Protein AF-A0A4Z2EA55-F1 (afdb_monomer)

InterPro domains:
  IPR004344 Tubulin-tyrosine ligase/Tubulin polyglutamylase [PF03133] (38-153)
  IPR004344 Tubulin-tyrosine ligase/Tubulin polyglutamylase [PS51221] (1-284)
  IPR027749 Tubulin--tyrosine ligase-like protein 12 [PTHR46088] (2-156)

Sequence (284 aa):
MSQVRSHLTHPRFQLTEDEEEADIMWLSRHIKDYRKLSEERPHVMLNQFPCESLVTTKDCMAAVARRVGGGSAPDWLPETFNLQSELPQFVKRHQERQRRSGPHGATPRKTRAANQLGEDNHWICKPWNLARGLDTHVTNNMDYIIRQRESTPKTSAPPLNNGSLYHGSRGPEPRPPGPERTFSLDHLDDYQKHFTVMNYSEAAELKQDSSMDHICVPPSQAEVFQAFGEFFRAAASRPAPYGVCPYPASRAIYAVDLMLKWSTAPNGERWFCQNLTRVQELLP

Radius of gyration: 22.43 Å; Cα contacts (8 Å, |Δi|>4): 367; chains: 1; bounding box: 52×45×64 Å

Nearest PDB structures (foldseek):
  2qre-assembly3_A  TM=5.724E-01  e=3.609E+00  Schizosaccharomyces pombe
  8yt8-assembly1_D  TM=1.368E-01  e=7.777E+00  Mus musculus
  9c3c-assembly1_d  TM=1.008E-01  e=6.140E+00  Oryctolagus cuniculus

Structure (mmCIF, N/CA/C/O backbone):
data_AF-A0A4Z2EA55-F1
#
_entry.id   AF-A0A4Z2EA55-F1
#
loop_
_atom_site.group_PDB
_atom_site.id
_atom_site.type_symbol
_atom_site.label_atom_id
_atom_site.label_alt_id
_atom_site.label_comp_id
_atom_site.label_asym_id
_atom_site.label_entity_id
_atom_site.label_seq_id
_atom_site.pdbx_PDB_ins_code
_atom_site.Cartn_x
_atom_site.Cartn_y
_atom_site.Cartn_z
_atom_site.occupancy
_atom_site.B_iso_or_equiv
_atom_site.auth_seq_id
_atom_site.auth_comp_id
_atom_site.auth_asym_id
_atom_site.auth_atom_id
_atom_site.pdbx_PDB_model_num
ATOM 1 N N . MET A 1 1 ? -21.214 1.885 4.188 1.00 67.44 1 MET A N 1
ATOM 2 C CA . MET A 1 1 ? -21.945 1.244 5.307 1.00 67.44 1 MET A CA 1
ATOM 3 C C . MET A 1 1 ? -23.058 0.273 4.894 1.00 67.44 1 MET A C 1
ATOM 5 O O . MET A 1 1 ? -23.451 -0.541 5.725 1.00 67.44 1 MET A O 1
ATOM 9 N N . SER A 1 2 ? -23.611 0.327 3.672 1.00 77.38 2 SER A N 1
ATOM 10 C CA . SER A 1 2 ? -24.781 -0.493 3.291 1.00 77.38 2 SER A CA 1
ATOM 11 C C . SER A 1 2 ? -24.538 -2.001 3.405 1.00 77.38 2 SER A C 1
ATOM 13 O O . SER A 1 2 ? -25.421 -2.716 3.870 1.00 77.38 2 SER A O 1
ATOM 15 N N . GLN A 1 3 ? -23.345 -2.488 3.050 1.00 81.56 3 GLN A N 1
ATOM 16 C CA . GLN A 1 3 ? -23.007 -3.912 3.145 1.00 81.56 3 GLN A CA 1
ATOM 17 C C . GLN A 1 3 ? -23.023 -4.417 4.593 1.00 81.56 3 GLN A C 1
ATOM 19 O O . GLN A 1 3 ? -23.704 -5.392 4.883 1.00 81.56 3 GLN A O 1
ATOM 24 N N . VAL A 1 4 ? -22.364 -3.729 5.529 1.00 84.31 4 VAL A N 1
ATOM 25 C CA . VAL A 1 4 ? -22.376 -4.143 6.945 1.00 84.31 4 VAL A CA 1
ATOM 26 C C . VAL A 1 4 ? -23.785 -4.070 7.523 1.00 84.31 4 VAL A C 1
ATOM 28 O O . VAL A 1 4 ? -24.250 -5.038 8.117 1.00 84.31 4 VAL A O 1
ATOM 31 N N . ARG A 1 5 ? -24.506 -2.967 7.281 1.00 86.19 5 ARG A N 1
ATO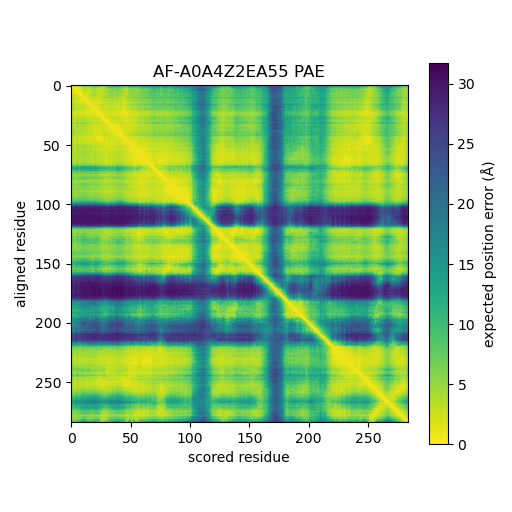M 32 C CA . ARG A 1 5 ? -25.881 -2.791 7.776 1.00 86.19 5 ARG A CA 1
ATOM 33 C C . ARG A 1 5 ? -26.852 -3.848 7.230 1.00 86.19 5 ARG A C 1
ATOM 35 O O . ARG A 1 5 ? -27.758 -4.246 7.947 1.00 86.19 5 ARG A O 1
ATOM 42 N N . SER A 1 6 ? -26.666 -4.313 5.992 1.00 89.31 6 SER A N 1
ATOM 43 C CA . SER A 1 6 ? -27.527 -5.341 5.380 1.00 89.31 6 SER A CA 1
ATOM 44 C C . SER A 1 6 ? -27.210 -6.770 5.825 1.00 89.31 6 SER A C 1
ATOM 46 O O . SER A 1 6 ? -28.093 -7.620 5.760 1.00 89.31 6 SER A O 1
ATOM 48 N N . HIS A 1 7 ? -25.988 -7.043 6.293 1.00 90.56 7 HIS A N 1
ATOM 49 C CA . HIS A 1 7 ? -25.553 -8.403 6.637 1.00 90.56 7 HIS A CA 1
ATOM 50 C C . HIS A 1 7 ? -25.394 -8.641 8.147 1.00 90.56 7 HIS A C 1
ATOM 52 O O . HIS A 1 7 ? -25.415 -9.793 8.581 1.00 90.56 7 HIS A O 1
ATOM 58 N N . LEU A 1 8 ? -25.292 -7.590 8.970 1.00 90.81 8 LEU A N 1
ATOM 59 C CA . LEU A 1 8 ? -25.247 -7.700 10.432 1.00 90.81 8 LEU A CA 1
ATOM 60 C C . LEU A 1 8 ? -26.655 -7.936 11.007 1.00 90.81 8 LEU A C 1
ATOM 62 O O . LEU A 1 8 ? -27.263 -7.058 11.607 1.00 90.81 8 LEU A O 1
ATOM 66 N N . THR A 1 9 ? -27.179 -9.140 10.787 1.00 93.12 9 THR A N 1
ATOM 67 C CA . THR A 1 9 ? -28.563 -9.530 11.124 1.00 93.12 9 THR A CA 1
ATOM 68 C C . THR A 1 9 ? -28.678 -10.342 12.413 1.00 93.12 9 THR A C 1
ATOM 70 O O . THR A 1 9 ? -29.777 -10.669 12.856 1.00 93.12 9 THR A O 1
ATOM 73 N N . HIS A 1 10 ? -27.551 -10.701 13.029 1.00 95.44 10 HIS A N 1
ATOM 74 C CA . HIS A 1 10 ? -27.549 -11.548 14.213 1.00 95.44 10 HIS A CA 1
ATOM 75 C C . HIS A 1 10 ? -28.095 -10.769 15.436 1.00 95.44 10 HIS A C 1
ATOM 77 O O . HIS A 1 10 ? -27.566 -9.705 15.744 1.00 95.44 10 HIS A O 1
ATOM 83 N N . PRO A 1 11 ? -29.055 -11.311 16.219 1.00 95.62 11 PRO A N 1
ATOM 84 C CA . PRO A 1 11 ? -29.801 -10.570 17.256 1.00 95.62 11 PRO A CA 1
ATOM 85 C C . PRO A 1 11 ? -28.959 -10.052 18.434 1.00 95.62 11 PRO A C 1
ATOM 87 O O . PRO A 1 11 ? -29.393 -9.185 19.179 1.00 95.62 11 PRO A O 1
ATOM 90 N N . ARG A 1 12 ? -27.747 -10.586 18.615 1.00 96.12 12 ARG A N 1
ATOM 91 C CA . ARG A 1 12 ? -26.749 -10.084 19.581 1.00 96.12 12 ARG A CA 1
ATOM 92 C C . ARG A 1 12 ? -26.108 -8.746 19.196 1.00 96.12 12 ARG A C 1
ATOM 94 O O . ARG A 1 12 ? -25.355 -8.215 19.999 1.00 96.12 12 ARG A O 1
ATOM 101 N N . PHE A 1 13 ? -26.334 -8.249 17.985 1.00 94.31 13 PHE A N 1
ATOM 102 C CA . PHE A 1 13 ? -25.774 -6.982 17.534 1.00 94.31 13 PHE A CA 1
ATOM 103 C C . PHE A 1 13 ? -26.891 -5.971 17.337 1.00 94.31 13 PHE A C 1
ATOM 105 O O . PHE A 1 13 ? -27.915 -6.268 16.723 1.00 94.31 13 PHE A O 1
ATOM 112 N N . GLN A 1 14 ? -26.649 -4.762 17.823 1.00 94.25 14 GLN A N 1
ATOM 113 C CA . GLN A 1 14 ? -27.494 -3.605 17.602 1.00 94.25 14 GLN A CA 1
ATOM 114 C C . GLN A 1 14 ? -26.641 -2.514 16.964 1.00 94.25 14 GLN A C 1
ATOM 116 O O . GLN A 1 14 ? -25.517 -2.258 17.387 1.00 94.25 14 GLN A O 1
ATOM 121 N N . LEU A 1 15 ? -27.170 -1.890 15.915 1.00 93.31 15 LEU A N 1
ATOM 122 C CA . LEU A 1 15 ? -26.536 -0.727 15.310 1.00 93.31 15 LEU A CA 1
ATOM 123 C C . LEU A 1 15 ? -26.850 0.501 16.166 1.00 93.31 15 LEU A C 1
ATOM 125 O O . LEU A 1 15 ? -28.015 0.750 16.473 1.00 93.31 15 LEU A O 1
ATOM 129 N N . THR A 1 16 ? -25.822 1.273 16.498 1.00 93.50 16 THR A N 1
ATOM 130 C CA . THR A 1 16 ? -25.944 2.592 17.124 1.00 93.50 16 THR A CA 1
ATOM 131 C C . THR A 1 16 ? -25.177 3.622 16.298 1.00 93.50 16 THR A C 1
ATOM 133 O O . THR A 1 16 ? -24.237 3.280 15.573 1.00 93.50 16 THR A O 1
ATOM 136 N N . GLU A 1 17 ? -25.625 4.873 16.354 1.00 90.31 17 GLU A N 1
ATOM 137 C CA . GLU A 1 17 ? -24.905 6.022 15.794 1.00 90.31 17 GLU A CA 1
ATOM 138 C C . GLU A 1 17 ? -24.130 6.789 16.874 1.00 90.31 17 GLU A C 1
ATOM 140 O O . GLU A 1 17 ? -23.298 7.628 16.534 1.00 90.31 17 GLU A O 1
ATOM 145 N N . ASP A 1 18 ? -24.361 6.466 18.152 1.00 94.25 18 ASP A N 1
ATOM 146 C CA . ASP A 1 18 ? -23.572 6.976 19.266 1.00 94.25 18 ASP A CA 1
ATOM 147 C C . ASP A 1 18 ? -22.306 6.131 19.442 1.00 94.25 18 ASP A C 1
ATOM 149 O O . ASP A 1 18 ? -22.340 4.933 19.731 1.00 94.25 18 ASP A O 1
ATOM 153 N N . GLU A 1 19 ? -21.159 6.768 19.238 1.00 91.56 19 GLU A N 1
ATOM 154 C CA . GLU A 1 19 ? -19.857 6.129 19.361 1.00 91.56 19 GLU A CA 1
ATOM 155 C C . GLU A 1 19 ? -19.505 5.787 20.810 1.00 91.56 19 GLU A C 1
ATOM 157 O O . GLU A 1 19 ? -18.790 4.809 21.037 1.00 91.56 19 GLU A O 1
ATOM 162 N N . GLU A 1 20 ? -19.997 6.552 21.790 1.00 92.25 20 GLU A N 1
ATOM 163 C CA . GLU A 1 20 ? -19.715 6.344 23.216 1.00 92.25 20 GLU A CA 1
ATOM 164 C C . GLU A 1 20 ? -20.395 5.084 23.761 1.00 92.25 20 GLU A C 1
ATOM 166 O O . GLU A 1 20 ? -19.845 4.417 24.637 1.00 92.25 20 GLU A O 1
ATOM 171 N N . GLU A 1 21 ? -21.532 4.703 23.180 1.00 94.00 21 GLU A N 1
ATOM 172 C CA . GLU A 1 21 ? -22.269 3.483 23.526 1.00 94.00 21 GLU A CA 1
ATOM 173 C C . GLU A 1 21 ? -21.781 2.245 22.752 1.00 94.00 21 GLU A C 1
ATOM 175 O O . GLU A 1 21 ? -22.132 1.118 23.091 1.00 94.00 21 GLU A O 1
ATOM 180 N N . ALA A 1 22 ? -20.981 2.424 21.696 1.00 95.50 22 ALA A N 1
ATOM 181 C CA . ALA A 1 22 ? -20.628 1.336 20.788 1.00 95.50 22 ALA A CA 1
ATOM 182 C C . ALA A 1 22 ? -19.561 0.385 21.362 1.00 95.50 22 ALA A C 1
ATOM 184 O O . ALA A 1 22 ? -18.423 0.790 21.589 1.00 95.50 22 ALA A O 1
ATOM 185 N N . ASP A 1 23 ? -19.871 -0.909 21.465 1.00 95.75 23 ASP A N 1
ATOM 186 C CA . ASP A 1 23 ? -18.884 -1.954 21.799 1.00 95.75 23 ASP A CA 1
ATOM 187 C C . ASP A 1 23 ? -17.935 -2.285 20.633 1.00 95.75 23 ASP A C 1
ATOM 189 O O . ASP A 1 23 ? -16.844 -2.831 20.819 1.00 95.75 23 ASP A O 1
ATOM 193 N N . ILE A 1 24 ? -18.359 -1.984 19.403 1.00 95.12 24 ILE A N 1
ATOM 194 C CA . ILE A 1 24 ? -17.601 -2.218 18.174 1.00 95.12 24 ILE A CA 1
ATOM 195 C C . ILE A 1 24 ? -17.623 -0.935 17.351 1.00 95.12 24 ILE A C 1
ATOM 197 O O . ILE A 1 24 ? -18.660 -0.525 16.830 1.00 95.12 24 ILE A O 1
ATOM 201 N N . MET A 1 25 ? -16.454 -0.329 17.183 1.00 94.19 25 MET A N 1
ATOM 202 C CA . MET A 1 25 ? -16.265 0.829 16.324 1.00 94.19 25 MET A CA 1
ATOM 203 C C . MET A 1 25 ? -15.930 0.358 14.911 1.00 94.19 25 MET A C 1
ATOM 205 O O . MET A 1 25 ? -14.811 -0.070 14.622 1.00 94.19 25 MET A O 1
ATOM 209 N N . TRP A 1 26 ? -16.922 0.445 14.024 1.00 91.88 26 TRP A N 1
ATOM 210 C CA . TRP A 1 26 ? -16.777 0.140 12.602 1.00 91.88 26 TRP A CA 1
ATOM 211 C C . TRP A 1 26 ? -16.765 1.436 11.782 1.00 91.88 26 TRP A C 1
ATOM 213 O O . TRP A 1 26 ? -17.799 1.910 11.306 1.00 91.88 26 TRP A O 1
ATOM 223 N N . LEU A 1 27 ? -15.587 2.051 11.671 1.00 90.12 27 LEU A N 1
ATOM 224 C CA . LEU A 1 27 ? -15.418 3.409 11.159 1.00 90.12 27 LEU A CA 1
ATOM 225 C C . LEU A 1 27 ? -14.854 3.436 9.738 1.00 90.12 27 LEU A C 1
ATOM 227 O O . LEU A 1 27 ? -13.974 2.654 9.395 1.00 90.12 27 LEU A O 1
ATOM 231 N N . SER A 1 28 ? -15.306 4.405 8.936 1.00 86.44 28 SER A N 1
ATOM 232 C CA . SER A 1 28 ? -14.722 4.746 7.626 1.00 86.44 28 SER A CA 1
ATOM 233 C C . SER A 1 28 ? -13.598 5.786 7.711 1.00 86.44 28 SER A C 1
ATOM 235 O O . SER A 1 28 ? -12.940 6.080 6.716 1.00 86.44 28 SER A O 1
ATOM 237 N N . ARG A 1 29 ? -13.386 6.381 8.889 1.00 89.06 29 ARG A N 1
ATOM 238 C CA . ARG A 1 29 ? -12.340 7.378 9.148 1.00 89.06 29 ARG A CA 1
ATOM 239 C C . ARG A 1 29 ? -11.209 6.765 9.962 1.00 89.06 29 ARG A C 1
ATOM 241 O O . ARG A 1 29 ? -11.447 5.849 10.741 1.00 89.06 29 ARG A O 1
ATOM 248 N N . HIS A 1 30 ? -10.008 7.320 9.837 1.00 89.06 30 HIS A N 1
ATOM 249 C CA . HIS A 1 30 ? -8.849 6.819 10.571 1.00 89.06 30 HIS A CA 1
ATOM 250 C C . HIS A 1 30 ? -8.922 7.114 12.068 1.00 89.06 30 HIS A C 1
ATOM 252 O O . HIS A 1 30 ? -9.108 8.266 12.479 1.00 89.06 30 HIS A O 1
ATOM 258 N N . ILE A 1 31 ? -8.674 6.081 12.868 1.00 91.69 31 ILE A N 1
ATOM 259 C CA . ILE A 1 31 ? -8.403 6.219 14.297 1.00 91.69 31 ILE A CA 1
ATOM 260 C C . ILE A 1 31 ? -6.987 6.781 14.462 1.00 91.69 31 ILE A C 1
ATOM 262 O O . ILE A 1 31 ? -6.029 6.290 13.865 1.00 91.69 31 ILE A O 1
ATOM 266 N N . LYS A 1 32 ? -6.851 7.849 15.255 1.00 89.06 32 LYS A N 1
ATOM 267 C CA . LYS A 1 32 ? -5.559 8.516 15.499 1.00 89.06 32 LYS A CA 1
ATOM 268 C C . LYS A 1 32 ? -5.028 8.260 16.903 1.00 89.06 32 LYS A C 1
ATOM 270 O O . LYS A 1 32 ? -3.835 8.026 17.066 1.00 89.06 32 LYS A O 1
ATOM 275 N N . ASP A 1 33 ? -5.910 8.288 17.900 1.00 91.00 33 ASP A N 1
ATOM 276 C CA . ASP A 1 33 ? -5.537 8.202 19.311 1.00 91.00 33 ASP A CA 1
ATOM 277 C C . ASP A 1 33 ? -5.855 6.825 19.902 1.00 91.00 33 ASP A C 1
ATOM 279 O O . ASP A 1 33 ? -6.765 6.633 20.709 1.00 91.00 33 ASP A O 1
ATOM 283 N N . TYR A 1 34 ? -5.087 5.832 19.456 1.00 92.44 34 TYR A N 1
ATOM 284 C CA . TYR A 1 34 ? -5.189 4.468 19.971 1.00 92.44 34 TYR A CA 1
ATOM 285 C C . TYR A 1 34 ? -4.820 4.369 21.456 1.00 92.44 34 TYR A C 1
ATOM 287 O O . TYR A 1 34 ? -5.323 3.475 22.134 1.00 92.44 34 TYR A O 1
ATOM 295 N N . ARG A 1 35 ? -3.964 5.274 21.962 1.00 91.31 35 ARG A N 1
ATOM 296 C CA . ARG A 1 35 ? -3.571 5.302 23.377 1.00 91.31 35 ARG A CA 1
ATOM 297 C C . ARG A 1 35 ? -4.778 5.640 24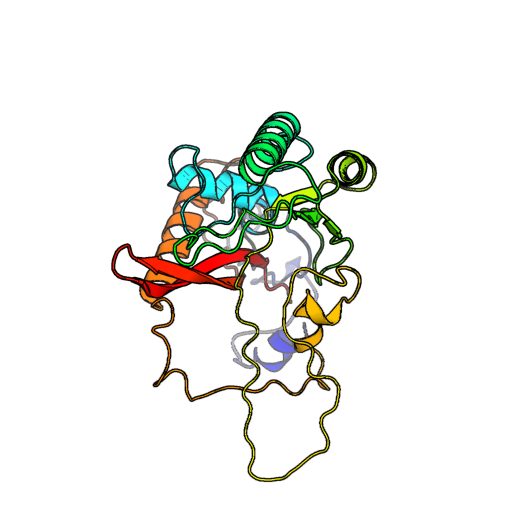.241 1.00 91.31 35 ARG A C 1
ATOM 299 O O . ARG A 1 35 ? -5.123 4.842 25.107 1.00 91.31 35 ARG A O 1
ATOM 306 N N . LYS A 1 36 ? -5.454 6.751 23.942 1.00 92.75 36 LYS A N 1
ATOM 307 C CA . LYS A 1 36 ? -6.663 7.157 24.659 1.00 92.75 36 LYS A CA 1
ATOM 308 C C . LYS A 1 36 ? -7.716 6.048 24.655 1.00 92.75 36 LYS A C 1
ATOM 310 O O . LYS A 1 36 ? -8.205 5.669 25.712 1.00 92.75 36 LYS A O 1
ATOM 315 N N . LEU A 1 37 ? -7.995 5.454 23.489 1.00 92.31 37 LEU A N 1
ATOM 316 C CA . LEU A 1 37 ? -8.945 4.338 23.388 1.00 92.31 37 LEU A CA 1
ATOM 317 C C . LEU A 1 37 ? -8.532 3.133 24.243 1.00 92.31 37 LEU A C 1
ATOM 319 O O . LEU A 1 37 ? -9.381 2.548 24.906 1.00 92.31 37 LEU A O 1
ATOM 323 N N . SER A 1 38 ? -7.242 2.777 24.272 1.00 92.44 38 SER A N 1
ATOM 324 C CA . SER A 1 38 ? -6.776 1.651 25.097 1.00 92.44 38 SER A CA 1
ATOM 325 C C . SER A 1 38 ? -6.845 1.913 26.599 1.00 92.44 38 SER A C 1
ATOM 327 O O . SER A 1 38 ? -6.989 0.965 27.364 1.00 92.44 38 SER A O 1
ATOM 329 N N . GLU A 1 39 ? -6.726 3.170 27.023 1.00 94.62 39 GLU A N 1
ATOM 330 C CA . GLU A 1 39 ? -6.756 3.557 28.435 1.00 94.62 39 GLU A CA 1
ATOM 331 C C . GLU A 1 39 ? -8.198 3.721 28.935 1.00 94.62 39 GLU A C 1
ATOM 333 O O . GLU A 1 39 ? -8.535 3.239 30.014 1.00 94.62 39 GLU A O 1
ATOM 338 N N . GLU A 1 40 ? -9.062 4.354 28.140 1.00 95.00 40 GLU A N 1
ATOM 339 C CA . GLU A 1 40 ? -10.432 4.693 28.540 1.00 95.00 40 GLU A CA 1
ATOM 340 C C . GLU A 1 40 ? -11.450 3.598 28.191 1.00 95.00 40 GLU A C 1
ATOM 342 O O . GLU A 1 40 ? -12.394 3.362 28.945 1.00 95.00 40 GLU A O 1
ATOM 347 N N . ARG A 1 41 ? -11.285 2.918 27.047 1.00 94.75 41 ARG A N 1
ATOM 348 C CA . ARG A 1 41 ? -12.261 1.952 26.509 1.00 94.75 41 ARG A CA 1
ATOM 349 C C . ARG A 1 41 ? -11.590 0.669 25.985 1.00 94.75 41 ARG A C 1
ATOM 351 O O . ARG A 1 41 ? -11.806 0.285 24.836 1.00 94.75 41 ARG A O 1
ATOM 358 N N . PRO A 1 42 ? -10.826 -0.064 26.822 1.00 93.31 42 PRO A N 1
ATOM 359 C CA . PRO A 1 42 ? -10.037 -1.230 26.393 1.00 93.31 42 PRO A CA 1
ATOM 360 C C . PRO A 1 42 ? -10.860 -2.413 25.857 1.00 93.31 42 PRO A C 1
ATOM 362 O O . PRO A 1 42 ? -10.302 -3.321 25.243 1.00 93.31 42 PRO A O 1
ATOM 365 N N . HIS A 1 43 ? -12.169 -2.438 26.121 1.00 93.62 43 HIS A N 1
ATOM 366 C CA . HIS A 1 43 ? -13.087 -3.488 25.678 1.00 93.62 43 HIS A CA 1
ATOM 367 C C . HIS A 1 43 ? -13.598 -3.277 24.246 1.00 93.62 43 HIS A C 1
ATOM 369 O O . HIS A 1 43 ? -14.089 -4.228 23.639 1.00 93.62 43 HIS A O 1
ATOM 375 N N . VAL A 1 44 ? -13.488 -2.059 23.706 1.00 95.75 44 VAL A N 1
ATOM 376 C CA . VAL A 1 44 ? -14.073 -1.712 22.410 1.00 95.75 44 VAL A CA 1
ATOM 377 C C . VAL A 1 44 ? -13.269 -2.329 21.275 1.00 95.75 44 VAL A C 1
ATOM 379 O O . VAL A 1 44 ? -12.053 -2.150 21.176 1.00 95.75 44 VAL A O 1
ATOM 382 N N . MET A 1 45 ? -13.961 -3.040 20.388 1.00 96.25 45 MET A N 1
ATOM 383 C CA . MET A 1 45 ? -13.347 -3.625 19.201 1.00 96.25 45 MET A CA 1
ATOM 384 C C . MET A 1 45 ? -13.245 -2.600 18.075 1.00 96.25 45 MET A C 1
ATOM 386 O O . MET A 1 45 ? -14.181 -1.845 17.827 1.00 96.25 45 MET A O 1
ATOM 390 N N . LEU A 1 46 ? -12.120 -2.603 17.363 1.00 95.44 46 LEU A N 1
ATOM 391 C CA . LEU A 1 46 ? -11.814 -1.630 16.311 1.00 95.44 46 LEU A CA 1
ATOM 392 C C . LEU A 1 46 ? -11.676 -2.329 14.961 1.00 95.44 46 LEU A C 1
ATOM 394 O O . LEU A 1 46 ? -11.129 -3.430 14.901 1.00 95.44 46 LEU A O 1
ATOM 398 N N . ASN A 1 47 ? -12.096 -1.673 13.879 1.00 94.31 47 ASN A N 1
ATOM 399 C CA . ASN A 1 47 ? -11.922 -2.184 12.516 1.00 94.31 47 ASN A CA 1
ATOM 400 C C . ASN A 1 47 ? -10.575 -1.806 11.850 1.00 94.31 47 ASN A C 1
ATOM 402 O O . ASN A 1 47 ? -10.464 -1.932 10.634 1.00 94.31 47 ASN A O 1
ATOM 406 N N . GLN A 1 48 ? -9.590 -1.334 12.628 1.00 93.94 48 GLN A N 1
ATOM 407 C CA . GLN A 1 48 ? -8.314 -0.763 12.156 1.00 93.94 48 GLN A CA 1
ATOM 408 C C . GLN A 1 48 ? -7.168 -1.074 13.129 1.00 93.94 48 GLN A C 1
ATOM 410 O O . GLN A 1 48 ? -7.417 -1.343 14.312 1.00 93.94 48 GLN A O 1
ATOM 415 N N . PHE A 1 49 ? -5.914 -0.974 12.674 1.00 94.38 49 PHE A N 1
ATOM 416 C CA . PHE A 1 49 ? -4.721 -1.145 13.521 1.00 94.38 49 PHE A CA 1
ATOM 417 C C . PHE A 1 49 ? -3.890 0.145 13.688 1.00 94.38 49 PHE A C 1
ATOM 419 O O . PHE A 1 49 ? -3.774 0.959 12.766 1.00 94.38 49 PHE A O 1
ATOM 426 N N . PRO A 1 50 ? -3.193 0.325 14.831 1.00 93.56 50 PRO A N 1
ATOM 427 C CA . PRO A 1 50 ? -2.169 1.357 14.945 1.00 93.56 50 PRO A CA 1
ATOM 428 C C . PRO A 1 50 ? -1.075 1.176 13.883 1.00 93.56 50 PRO A C 1
ATOM 430 O O . PRO A 1 50 ? -0.592 0.065 13.652 1.00 93.56 50 PRO A O 1
ATOM 433 N N . CYS A 1 51 ? -0.642 2.285 13.277 1.00 94.00 51 CYS A N 1
ATOM 434 C CA . CYS A 1 51 ? 0.393 2.314 12.232 1.00 94.00 51 CYS A CA 1
ATOM 435 C C . CYS A 1 51 ? 0.045 1.518 10.956 1.00 94.00 51 CYS A C 1
ATOM 437 O O . CYS A 1 51 ? 0.932 1.182 10.174 1.00 94.00 51 CYS A O 1
ATOM 439 N N . GLU A 1 52 ? -1.237 1.258 10.697 1.00 92.38 52 GLU A N 1
ATOM 440 C CA . GLU A 1 52 ? -1.720 0.516 9.524 1.00 92.38 52 GLU A CA 1
ATOM 441 C C . GLU A 1 52 ? -1.375 1.164 8.173 1.00 92.38 52 GLU A C 1
ATOM 443 O O . GLU A 1 52 ? -1.246 0.475 7.160 1.00 92.38 52 GLU A O 1
ATOM 448 N N . SE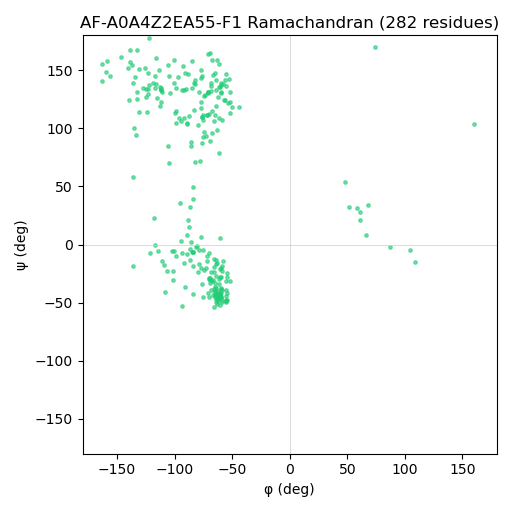R A 1 53 ? -1.090 2.470 8.153 1.00 91.94 53 SER A N 1
ATOM 449 C CA . SER A 1 53 ? -0.549 3.159 6.973 1.00 91.94 53 SER A CA 1
ATOM 450 C C . SER A 1 53 ? 0.729 2.508 6.429 1.00 91.94 53 SER A C 1
ATOM 452 O O . SER A 1 53 ? 1.014 2.639 5.237 1.00 91.94 53 SER A O 1
ATOM 454 N N . LEU A 1 54 ? 1.475 1.780 7.274 1.00 94.56 54 LEU A N 1
ATOM 455 C CA . LEU A 1 54 ? 2.668 1.031 6.884 1.00 94.56 54 LEU A CA 1
ATOM 456 C C . LEU A 1 54 ? 2.383 -0.060 5.853 1.00 94.56 54 LEU A C 1
ATOM 458 O O . LEU A 1 54 ? 3.266 -0.376 5.057 1.00 94.56 54 LEU A O 1
ATOM 462 N N . VAL A 1 55 ? 1.173 -0.626 5.873 1.00 94.50 55 VAL A N 1
ATOM 463 C CA . VAL A 1 55 ? 0.759 -1.656 4.918 1.00 94.50 55 VAL A CA 1
ATOM 464 C C . VAL A 1 55 ? -0.135 -1.105 3.814 1.00 94.50 55 VAL A C 1
ATOM 466 O O . VAL A 1 55 ? -0.062 -1.597 2.694 1.00 94.50 55 VAL A O 1
ATOM 469 N N . THR A 1 56 ? -0.926 -0.063 4.080 1.00 91.75 56 THR A N 1
ATOM 470 C CA . THR A 1 56 ? -1.924 0.449 3.121 1.00 91.75 56 THR A CA 1
ATOM 471 C C . THR A 1 56 ? -1.422 1.568 2.199 1.00 91.75 56 THR A C 1
ATOM 473 O O . THR A 1 56 ? -2.040 1.846 1.167 1.00 91.75 56 THR A O 1
ATOM 476 N N . THR A 1 57 ? -0.289 2.205 2.521 1.00 91.94 57 THR A N 1
ATOM 477 C CA . THR A 1 57 ? 0.314 3.261 1.683 1.00 91.94 57 THR A CA 1
ATOM 478 C C . THR A 1 57 ? 1.440 2.694 0.825 1.00 91.94 57 THR A C 1
ATOM 480 O O . THR A 1 57 ? 2.275 1.943 1.320 1.00 91.94 57 THR A O 1
ATOM 483 N N . LYS A 1 58 ? 1.490 3.043 -0.469 1.00 91.31 58 LYS A N 1
ATOM 484 C CA . LYS A 1 58 ? 2.347 2.350 -1.458 1.00 91.31 58 LYS A CA 1
ATOM 485 C C . LYS A 1 58 ? 3.844 2.434 -1.158 1.00 91.31 58 LYS A C 1
ATOM 487 O O . LYS A 1 58 ? 4.567 1.458 -1.332 1.00 91.31 58 LYS A O 1
ATOM 492 N N . ASP A 1 59 ? 4.316 3.598 -0.732 1.00 92.44 59 ASP A N 1
ATOM 493 C CA . ASP A 1 59 ? 5.726 3.827 -0.418 1.00 92.44 59 ASP A CA 1
A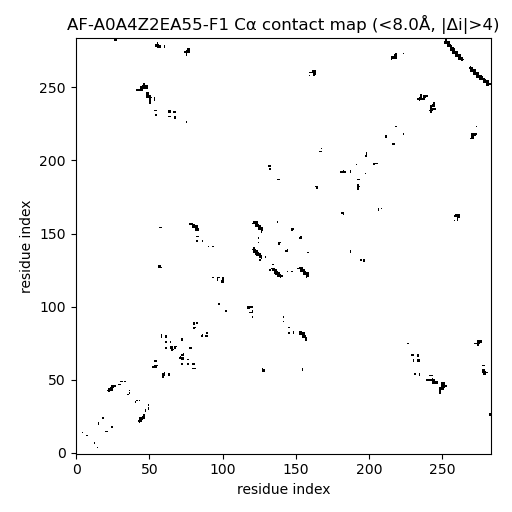TOM 494 C C . ASP A 1 59 ? 6.140 3.101 0.868 1.00 92.44 59 ASP A C 1
ATOM 496 O O . ASP A 1 59 ? 7.190 2.458 0.908 1.00 92.44 59 ASP A O 1
ATOM 500 N N . CYS A 1 60 ? 5.287 3.142 1.891 1.00 94.56 60 CYS A N 1
ATOM 501 C CA . CYS A 1 60 ? 5.498 2.434 3.143 1.00 94.56 60 CYS A CA 1
ATOM 502 C C . CYS A 1 60 ? 5.446 0.916 2.939 1.00 94.56 60 CYS A C 1
ATOM 504 O O . CYS A 1 60 ? 6.335 0.218 3.422 1.00 94.56 60 CYS A O 1
ATOM 506 N N . MET A 1 61 ? 4.487 0.418 2.152 1.00 94.44 61 MET A N 1
ATOM 507 C CA . MET A 1 61 ? 4.407 -0.983 1.739 1.00 94.44 61 MET A CA 1
ATOM 508 C C . MET A 1 61 ? 5.713 -1.418 1.066 1.00 94.44 61 MET A C 1
ATOM 510 O O . MET A 1 61 ? 6.286 -2.434 1.454 1.00 94.44 61 MET A O 1
ATOM 514 N N . ALA A 1 62 ? 6.233 -0.633 0.115 1.00 93.75 62 ALA A N 1
ATOM 515 C CA . ALA A 1 62 ? 7.498 -0.942 -0.547 1.00 93.75 62 ALA A CA 1
ATOM 516 C C . ALA A 1 62 ? 8.684 -0.958 0.436 1.00 93.75 62 ALA A C 1
ATOM 518 O O . ALA A 1 62 ? 9.508 -1.874 0.407 1.00 93.75 62 ALA A O 1
ATOM 519 N N . ALA A 1 63 ? 8.755 0.016 1.345 1.00 94.56 63 ALA A N 1
ATOM 520 C CA . ALA A 1 63 ? 9.804 0.088 2.360 1.00 94.56 63 ALA A CA 1
ATOM 521 C C . ALA A 1 63 ? 9.736 -1.067 3.379 1.00 94.56 63 ALA A C 1
ATOM 523 O O . ALA A 1 63 ? 10.772 -1.586 3.797 1.00 94.56 63 ALA A O 1
ATOM 524 N N . VAL A 1 64 ? 8.533 -1.486 3.784 1.00 95.75 64 VAL A N 1
ATOM 525 C CA . VAL A 1 64 ? 8.307 -2.627 4.685 1.00 95.75 64 VAL A CA 1
ATOM 526 C C . VAL A 1 64 ? 8.636 -3.940 3.986 1.00 95.75 64 VAL A C 1
ATOM 528 O O . VAL A 1 64 ? 9.354 -4.758 4.553 1.00 95.75 64 VAL A O 1
ATOM 531 N N . ALA A 1 65 ? 8.184 -4.124 2.746 1.00 95.06 65 ALA A N 1
ATOM 532 C CA . ALA A 1 65 ? 8.462 -5.318 1.958 1.00 95.06 65 ALA A CA 1
ATOM 533 C C . ALA A 1 65 ? 9.970 -5.528 1.748 1.00 95.06 65 ALA A C 1
ATOM 535 O O . ALA A 1 65 ? 10.456 -6.648 1.886 1.00 95.06 65 ALA A O 1
ATOM 536 N N . ARG A 1 66 ? 10.750 -4.455 1.547 1.00 94.75 66 ARG A N 1
ATOM 537 C CA . ARG A 1 66 ? 12.220 -4.543 1.474 1.00 94.75 66 ARG A CA 1
ATOM 538 C C . ARG A 1 66 ? 12.887 -5.096 2.739 1.00 94.75 66 ARG A C 1
ATOM 540 O O . ARG A 1 66 ? 14.015 -5.574 2.666 1.00 94.75 66 ARG A O 1
ATOM 547 N N . ARG A 1 67 ? 12.221 -5.075 3.900 1.00 94.81 67 ARG A N 1
ATOM 548 C CA . ARG A 1 67 ? 12.751 -5.704 5.126 1.00 94.81 67 ARG A CA 1
ATOM 549 C C . ARG A 1 67 ? 12.822 -7.223 4.994 1.00 94.81 67 ARG A C 1
ATOM 551 O O . ARG A 1 67 ? 13.717 -7.819 5.580 1.00 94.81 67 ARG A O 1
ATOM 558 N N . VAL A 1 68 ? 11.915 -7.824 4.217 1.00 92.69 68 VAL A N 1
ATOM 559 C CA . VAL A 1 68 ? 11.905 -9.269 3.938 1.00 92.69 68 VAL A CA 1
ATOM 560 C C . VAL A 1 68 ? 13.188 -9.671 3.210 1.00 92.69 68 VAL A C 1
ATOM 562 O O . VAL A 1 68 ? 13.845 -10.625 3.607 1.00 92.69 68 VAL A O 1
ATOM 565 N N . GLY A 1 69 ? 13.601 -8.888 2.209 1.00 82.56 69 GLY A N 1
ATOM 566 C CA . GLY A 1 69 ? 14.820 -9.116 1.427 1.00 82.56 69 GLY A CA 1
ATOM 567 C C . GLY A 1 69 ? 16.091 -8.482 2.006 1.00 82.56 69 GLY A C 1
ATOM 568 O O . GLY A 1 69 ? 17.019 -8.199 1.248 1.00 82.56 69 GLY A O 1
ATOM 569 N N . GLY A 1 70 ? 16.138 -8.162 3.307 1.00 85.31 70 GLY A N 1
ATOM 570 C CA . GLY A 1 70 ? 17.332 -7.578 3.941 1.00 85.31 70 GLY A CA 1
ATOM 571 C C . GLY A 1 70 ? 17.763 -6.218 3.370 1.00 85.31 70 GLY A C 1
ATOM 572 O O . GLY A 1 70 ? 18.945 -5.887 3.380 1.00 85.31 70 GLY A O 1
ATOM 573 N N . GLY A 1 71 ? 16.819 -5.435 2.843 1.00 83.12 71 GLY A N 1
ATOM 574 C CA . GLY A 1 71 ? 17.052 -4.153 2.169 1.00 83.12 71 GLY A CA 1
ATOM 575 C C . GLY A 1 71 ? 16.823 -4.199 0.655 1.00 83.12 71 GLY A C 1
ATOM 576 O O . GLY A 1 71 ? 16.650 -3.147 0.040 1.00 83.12 71 GLY A O 1
ATOM 577 N N . SER A 1 72 ? 16.757 -5.392 0.060 1.00 86.25 72 SER A N 1
ATOM 578 C CA . SER A 1 72 ? 16.358 -5.594 -1.338 1.00 86.25 72 SER A CA 1
ATOM 579 C C . SER A 1 72 ? 14.857 -5.875 -1.463 1.00 86.25 72 SER A C 1
ATOM 581 O O . SER A 1 72 ? 14.217 -6.325 -0.512 1.00 86.25 72 SER A O 1
ATOM 583 N N . ALA A 1 73 ? 14.267 -5.555 -2.619 1.00 86.88 73 ALA A N 1
ATOM 584 C CA . ALA A 1 73 ? 12.868 -5.883 -2.888 1.00 86.88 73 ALA A CA 1
ATOM 585 C C . ALA A 1 73 ? 12.720 -7.405 -3.078 1.00 86.88 73 ALA A C 1
ATOM 587 O O . ALA A 1 73 ? 13.504 -7.970 -3.840 1.00 86.88 73 ALA A O 1
ATOM 588 N N . PRO A 1 74 ? 11.753 -8.063 -2.411 1.00 91.31 74 PRO A N 1
ATOM 589 C CA . PRO A 1 74 ? 11.460 -9.473 -2.659 1.00 91.31 74 PRO A CA 1
ATOM 590 C C . PRO A 1 74 ? 10.864 -9.665 -4.061 1.00 91.31 74 PRO A C 1
ATOM 592 O O . PRO A 1 74 ? 10.283 -8.734 -4.615 1.00 91.31 74 PRO A O 1
ATOM 595 N N . ASP A 1 75 ? 10.940 -10.880 -4.607 1.00 88.12 75 ASP A N 1
ATOM 596 C CA . ASP A 1 75 ? 10.508 -11.182 -5.986 1.00 88.12 75 ASP A CA 1
ATOM 597 C C . ASP A 1 75 ? 9.026 -10.884 -6.252 1.00 88.12 75 ASP A C 1
ATOM 599 O O . ASP A 1 75 ? 8.635 -10.563 -7.375 1.00 88.12 75 ASP A O 1
ATOM 603 N N . TRP A 1 76 ? 8.196 -10.963 -5.210 1.00 90.00 76 TRP A N 1
ATOM 604 C CA . TRP A 1 76 ? 6.770 -10.656 -5.275 1.00 90.00 76 TRP A CA 1
ATOM 605 C C . TRP A 1 76 ? 6.464 -9.152 -5.198 1.00 90.00 76 TRP A C 1
ATOM 607 O O . TRP A 1 76 ? 5.297 -8.772 -5.284 1.00 90.00 76 TRP A O 1
ATOM 617 N N . LEU A 1 77 ? 7.464 -8.279 -5.034 1.00 90.06 77 LEU A N 1
ATOM 618 C CA . LEU A 1 77 ? 7.304 -6.825 -5.033 1.00 90.06 77 LEU A CA 1
ATOM 619 C C . LEU A 1 77 ? 7.980 -6.216 -6.274 1.00 90.06 77 LEU A C 1
ATOM 621 O O . LEU A 1 77 ? 9.199 -6.322 -6.424 1.00 90.06 77 LEU A O 1
ATOM 625 N N . PRO A 1 78 ? 7.244 -5.471 -7.118 1.00 88.38 78 PRO A N 1
ATOM 626 C CA . PRO A 1 78 ? 7.864 -4.686 -8.176 1.00 88.38 78 PRO A CA 1
ATOM 627 C C . PRO A 1 78 ? 8.911 -3.714 -7.622 1.00 88.38 78 PRO A C 1
ATOM 629 O O . PRO A 1 78 ? 8.696 -3.068 -6.592 1.00 88.38 78 PRO A O 1
ATOM 632 N N . GLU A 1 79 ? 10.019 -3.544 -8.346 1.00 88.94 79 GLU A N 1
ATOM 633 C CA . GLU A 1 79 ? 11.018 -2.519 -8.035 1.00 88.94 79 GLU A CA 1
ATOM 634 C C . GLU A 1 79 ? 10.331 -1.153 -7.898 1.00 88.94 79 GLU A C 1
ATOM 636 O O . GLU A 1 79 ? 9.790 -0.633 -8.868 1.00 88.94 79 GLU A O 1
ATOM 641 N N . THR A 1 80 ? 10.324 -0.594 -6.687 1.00 92.81 80 THR A N 1
ATOM 642 C CA . THR A 1 80 ? 9.539 0.600 -6.355 1.00 92.81 80 THR A CA 1
ATOM 643 C C . THR A 1 80 ? 10.393 1.606 -5.599 1.00 92.81 80 THR A C 1
ATOM 645 O O . THR A 1 80 ? 10.941 1.287 -4.539 1.00 92.81 80 THR A O 1
ATOM 648 N N . PHE A 1 81 ? 10.443 2.833 -6.111 1.00 94.06 81 PHE A N 1
ATOM 649 C CA . PHE A 1 81 ? 11.156 3.960 -5.513 1.00 94.06 81 PHE A CA 1
ATOM 650 C C . PHE A 1 81 ? 10.174 5.017 -5.021 1.00 94.06 81 PHE A C 1
ATOM 652 O O . PHE A 1 81 ? 9.285 5.429 -5.766 1.00 94.06 81 PHE A O 1
ATOM 659 N N . ASN A 1 82 ? 10.358 5.514 -3.800 1.00 94.62 82 ASN A N 1
ATOM 660 C CA . ASN A 1 82 ? 9.737 6.759 -3.363 1.00 94.62 82 ASN A CA 1
ATOM 661 C C . ASN A 1 82 ? 10.500 7.926 -4.005 1.00 94.62 82 ASN A C 1
ATOM 663 O O . ASN A 1 82 ? 11.647 8.187 -3.658 1.00 94.62 82 ASN A O 1
ATOM 667 N N . LEU A 1 83 ? 9.886 8.660 -4.935 1.00 94.25 83 LEU A N 1
ATOM 668 C CA . LEU A 1 83 ? 10.595 9.724 -5.650 1.00 94.25 83 LEU A CA 1
ATOM 669 C C . LEU A 1 83 ? 10.997 10.886 -4.733 1.00 94.25 83 LEU A C 1
ATOM 671 O O . LEU A 1 83 ? 11.887 11.645 -5.087 1.00 94.25 83 LEU A O 1
ATOM 675 N N . GLN A 1 84 ? 10.393 11.051 -3.555 1.00 92.50 84 GLN A N 1
ATOM 676 C CA . GLN A 1 84 ? 10.775 12.102 -2.616 1.00 92.50 84 GLN A CA 1
ATOM 677 C C . GLN A 1 84 ? 12.084 11.782 -1.886 1.00 92.50 84 GLN A C 1
ATOM 679 O O . GLN A 1 84 ? 12.940 12.664 -1.816 1.00 92.50 84 GLN A O 1
ATOM 684 N N . SER A 1 85 ? 12.250 10.553 -1.390 1.00 93.25 85 SER A N 1
ATOM 685 C CA . SER A 1 85 ? 13.411 10.129 -0.589 1.00 93.25 85 SER A CA 1
ATOM 686 C C . SER A 1 85 ? 14.458 9.318 -1.362 1.00 93.25 85 SER A C 1
ATOM 688 O O . SER A 1 85 ? 15.620 9.298 -0.966 1.00 93.25 85 SER A O 1
ATOM 690 N N . GLU A 1 86 ? 14.078 8.681 -2.471 1.00 94.81 86 GLU A N 1
ATOM 691 C CA . GLU A 1 86 ? 14.902 7.739 -3.243 1.00 94.81 86 GLU A CA 1
ATOM 692 C C . GLU A 1 86 ? 15.170 8.221 -4.683 1.00 94.81 86 GLU A C 1
ATOM 694 O O . GLU A 1 86 ? 15.467 7.417 -5.572 1.00 94.81 86 GLU A O 1
ATOM 699 N N . LEU A 1 87 ? 15.072 9.535 -4.951 1.00 95.06 87 LEU A N 1
ATOM 700 C CA . LEU A 1 87 ? 15.307 10.065 -6.300 1.00 95.06 87 LEU A CA 1
ATOM 701 C C . LEU A 1 87 ? 16.688 9.682 -6.868 1.00 95.06 87 LEU A C 1
ATOM 703 O O . LEU A 1 87 ? 16.732 9.235 -8.014 1.00 95.06 87 LEU A O 1
ATOM 707 N N . PRO A 1 88 ? 17.815 9.824 -6.140 1.00 96.62 88 PRO A N 1
ATOM 708 C CA . PRO A 1 88 ? 19.124 9.460 -6.686 1.00 96.62 88 PRO A CA 1
ATOM 709 C C . PRO A 1 88 ? 19.216 7.985 -7.102 1.00 96.62 88 PRO A C 1
ATOM 711 O O . PRO A 1 88 ? 19.785 7.666 -8.146 1.00 96.62 88 PRO A O 1
ATOM 714 N N . GLN A 1 89 ? 18.622 7.086 -6.312 1.00 95.31 89 GLN A N 1
ATOM 715 C CA . GLN A 1 89 ? 18.557 5.651 -6.583 1.00 95.31 89 GLN A CA 1
ATOM 716 C C . GLN A 1 89 ? 17.726 5.381 -7.840 1.00 95.31 89 GLN A C 1
ATOM 718 O O . GLN A 1 89 ? 18.169 4.638 -8.718 1.00 95.31 89 GLN A O 1
ATOM 723 N N . PHE A 1 90 ? 16.570 6.040 -7.959 1.00 95.19 90 PHE A N 1
ATOM 724 C CA . PHE A 1 90 ? 15.737 5.982 -9.155 1.00 95.19 90 PHE A CA 1
ATOM 725 C C . PHE A 1 90 ? 16.491 6.470 -10.403 1.00 95.19 90 PHE A C 1
ATOM 727 O O . PHE A 1 90 ? 16.529 5.763 -11.405 1.00 95.19 90 PHE A O 1
ATOM 734 N N . VAL A 1 91 ? 17.140 7.640 -10.345 1.00 95.81 91 VAL A N 1
ATOM 735 C CA . VAL A 1 91 ? 17.890 8.214 -11.478 1.00 95.81 91 VAL A CA 1
ATOM 736 C C . VAL A 1 91 ? 19.013 7.278 -11.918 1.00 95.81 91 VAL A C 1
ATOM 738 O O . VAL A 1 91 ? 19.154 7.003 -13.109 1.00 95.81 91 VAL A O 1
ATOM 741 N N . LYS A 1 92 ? 19.780 6.731 -10.966 1.00 95.25 92 LYS A N 1
ATOM 742 C CA . LYS A 1 92 ? 20.813 5.731 -11.260 1.00 95.25 92 LYS A CA 1
ATOM 743 C C . LYS A 1 92 ? 20.213 4.541 -12.011 1.00 95.25 92 LYS A C 1
ATOM 745 O O . LYS A 1 92 ? 20.726 4.158 -13.063 1.00 95.25 92 LYS A O 1
ATOM 750 N N . ARG A 1 93 ? 19.107 3.991 -11.502 1.00 93.12 93 ARG A N 1
ATOM 751 C CA . ARG A 1 93 ? 18.437 2.827 -12.086 1.00 93.12 93 ARG A CA 1
ATOM 752 C C . ARG A 1 93 ? 17.877 3.105 -13.481 1.00 93.12 93 ARG A C 1
ATOM 754 O O . ARG A 1 93 ? 18.065 2.286 -14.378 1.00 93.12 93 ARG A O 1
ATOM 761 N N . HIS A 1 94 ? 17.233 4.254 -13.682 1.00 92.19 94 HIS A N 1
ATOM 762 C CA . HIS A 1 94 ? 16.718 4.691 -14.983 1.00 92.19 94 HIS A CA 1
ATOM 763 C C . HIS A 1 94 ? 17.848 4.786 -16.016 1.00 92.19 94 HIS A C 1
ATOM 765 O O . HIS A 1 94 ? 17.751 4.201 -17.095 1.00 92.19 94 HIS A O 1
ATOM 771 N N . GLN A 1 95 ? 18.970 5.418 -15.660 1.00 92.12 95 GLN A N 1
ATOM 772 C CA . GLN A 1 95 ? 20.131 5.522 -16.546 1.00 92.12 95 GLN A CA 1
ATOM 773 C C . GLN A 1 95 ? 20.780 4.161 -16.844 1.00 92.12 95 GLN A C 1
ATOM 775 O O . GLN A 1 95 ? 21.259 3.934 -17.952 1.00 92.12 95 GLN A O 1
ATOM 780 N N . GLU A 1 96 ? 20.832 3.243 -15.876 1.00 90.44 96 GLU A N 1
ATOM 781 C CA . GLU A 1 96 ? 21.317 1.875 -16.104 1.00 90.44 96 GLU A CA 1
ATOM 782 C C . GLU A 1 96 ? 20.452 1.120 -17.120 1.00 90.44 96 GLU A C 1
ATOM 784 O O . GLU A 1 96 ? 21.002 0.516 -18.042 1.00 90.44 96 GLU A O 1
ATOM 789 N N . ARG A 1 97 ? 19.120 1.187 -16.988 1.00 87.31 97 ARG A N 1
ATOM 790 C CA . ARG A 1 97 ? 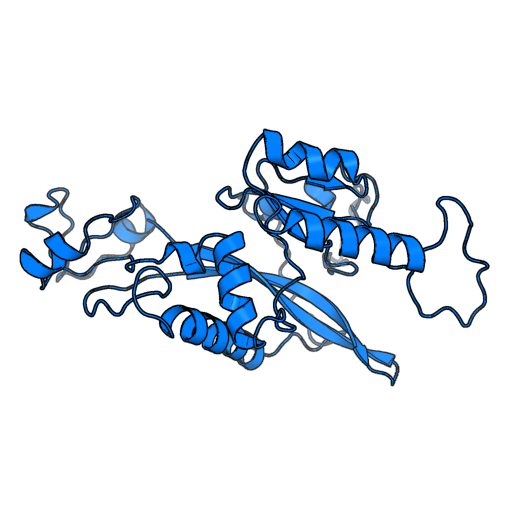18.177 0.587 -17.949 1.00 87.31 97 ARG A CA 1
ATOM 791 C C . ARG A 1 97 ? 18.306 1.213 -19.338 1.00 87.31 97 ARG A C 1
ATOM 793 O O . ARG A 1 97 ? 18.324 0.500 -20.341 1.00 87.31 97 ARG A O 1
ATOM 800 N N . GLN A 1 98 ? 18.488 2.533 -19.399 1.00 85.12 98 GLN A N 1
ATOM 801 C CA . GLN A 1 98 ? 18.724 3.258 -20.648 1.00 85.12 98 GLN A CA 1
ATOM 802 C C . GLN A 1 98 ? 19.991 2.768 -21.364 1.00 85.12 98 GLN A C 1
ATOM 804 O O . GLN A 1 98 ? 19.968 2.530 -22.569 1.00 85.12 98 GLN A O 1
ATOM 809 N N . ARG A 1 99 ? 21.098 2.582 -20.631 1.00 83.88 99 ARG A N 1
ATOM 810 C CA . ARG A 1 99 ? 22.369 2.097 -21.202 1.00 83.88 99 ARG A CA 1
ATOM 811 C C . ARG A 1 99 ? 22.251 0.677 -21.758 1.00 83.88 99 ARG A C 1
ATOM 813 O O . ARG A 1 99 ? 22.834 0.398 -22.800 1.00 83.88 99 ARG A O 1
ATOM 820 N N . ARG A 1 100 ? 21.489 -0.202 -21.095 1.00 78.25 100 ARG A N 1
ATOM 821 C CA . ARG A 1 100 ? 21.246 -1.584 -21.558 1.00 78.25 100 ARG A CA 1
ATOM 822 C C . ARG A 1 100 ? 20.373 -1.655 -22.809 1.00 78.25 100 ARG A C 1
ATOM 824 O O . ARG A 1 100 ? 20.548 -2.563 -23.611 1.00 78.25 100 ARG A O 1
ATOM 831 N N . SER A 1 101 ? 19.465 -0.698 -22.978 1.00 67.31 101 SER A N 1
ATOM 832 C CA . SER A 1 101 ? 18.503 -0.668 -24.089 1.00 67.31 101 SER A CA 1
ATOM 833 C C . SER A 1 101 ? 19.059 -0.047 -25.378 1.00 67.31 101 SER A C 1
ATOM 835 O O . SER A 1 101 ? 18.404 -0.104 -26.415 1.00 67.31 101 SER A O 1
ATOM 837 N N . GLY A 1 102 ? 20.274 0.514 -25.338 1.00 59.47 102 GLY A N 1
ATOM 838 C CA . GLY A 1 102 ? 20.899 1.206 -26.468 1.00 59.47 102 GLY A CA 1
ATOM 839 C C . GLY A 1 102 ? 20.297 2.598 -26.756 1.00 59.47 102 GLY A C 1
ATOM 840 O O . GLY A 1 102 ? 19.289 2.989 -26.163 1.00 59.47 102 GLY A O 1
ATOM 841 N N . PRO A 1 103 ? 20.928 3.406 -27.632 1.00 54.56 103 PRO A N 1
ATOM 842 C CA . PRO A 1 103 ? 20.422 4.730 -27.998 1.00 54.56 103 PRO A CA 1
ATOM 843 C C . PRO A 1 103 ? 19.072 4.646 -28.730 1.00 54.56 103 PRO A C 1
ATOM 845 O O . PRO A 1 103 ? 18.844 3.759 -29.554 1.00 54.56 103 PRO A O 1
ATOM 848 N N . HIS A 1 104 ? 18.180 5.598 -28.435 1.00 47.31 104 HIS A N 1
ATOM 849 C CA . HIS A 1 104 ? 16.854 5.713 -29.048 1.00 47.31 104 HIS A CA 1
ATOM 850 C C . HIS A 1 104 ? 16.947 5.732 -30.586 1.00 47.31 104 HIS A C 1
ATOM 852 O O . HIS A 1 104 ? 17.597 6.605 -31.156 1.00 47.31 104 HIS A O 1
ATOM 858 N N . GLY A 1 105 ? 16.283 4.778 -31.250 1.00 46.44 105 GLY A N 1
ATOM 859 C CA . GLY A 1 105 ? 16.131 4.743 -32.713 1.00 46.44 105 GLY A CA 1
ATOM 860 C C . GLY A 1 105 ? 16.999 3.729 -33.469 1.00 46.44 105 GLY A C 1
ATOM 861 O O . GLY A 1 105 ? 16.811 3.561 -34.673 1.00 46.44 105 GLY A O 1
ATOM 862 N N . ALA A 1 106 ? 17.903 2.999 -32.808 1.00 47.44 106 ALA A N 1
ATOM 863 C CA . ALA A 1 106 ? 18.581 1.872 -33.447 1.00 47.44 106 ALA A CA 1
ATOM 864 C C . ALA A 1 106 ? 17.657 0.644 -33.451 1.00 47.44 106 ALA A C 1
ATOM 866 O O . ALA A 1 106 ? 17.487 -0.023 -32.433 1.00 47.44 106 ALA A O 1
ATOM 867 N N . THR A 1 107 ? 17.047 0.340 -34.600 1.00 39.25 107 THR A N 1
ATOM 868 C CA . THR A 1 107 ? 16.301 -0.914 -34.798 1.00 39.25 107 THR A CA 1
ATOM 869 C C . THR A 1 107 ? 17.201 -2.090 -34.399 1.00 39.25 107 THR A C 1
ATOM 871 O O . THR A 1 107 ? 18.282 -2.227 -34.984 1.00 39.25 107 THR A O 1
ATOM 874 N N . PRO A 1 108 ? 16.807 -2.956 -33.446 1.00 44.78 108 PRO A N 1
ATOM 875 C CA . PRO A 1 108 ? 17.582 -4.146 -33.146 1.00 44.78 108 PRO A CA 1
ATOM 876 C C . PRO A 1 108 ? 17.709 -4.956 -34.432 1.00 44.78 108 PRO A C 1
ATOM 878 O O . PRO A 1 108 ? 16.709 -5.290 -35.076 1.00 44.78 108 PRO A O 1
ATOM 881 N N . ARG A 1 109 ? 18.943 -5.261 -34.836 1.00 38.66 109 ARG A N 1
ATOM 882 C CA . ARG A 1 109 ? 19.194 -6.204 -35.923 1.00 38.66 109 ARG A CA 1
ATOM 883 C C . ARG A 1 109 ? 18.546 -7.517 -35.480 1.00 38.66 109 ARG A C 1
ATOM 885 O O . ARG A 1 109 ? 19.039 -8.139 -34.547 1.00 38.66 109 ARG A O 1
ATOM 892 N N . LYS A 1 110 ? 17.412 -7.889 -36.092 1.00 36.09 110 LYS A N 1
ATOM 893 C CA . LYS A 1 110 ? 16.683 -9.141 -35.834 1.00 36.09 110 LYS A CA 1
ATOM 894 C C . LYS A 1 110 ? 17.581 -10.329 -36.186 1.00 36.09 110 LYS A C 1
ATOM 896 O O . LYS A 1 110 ? 17.465 -10.918 -37.256 1.00 36.09 110 LYS A O 1
ATOM 901 N N . THR A 1 111 ? 18.515 -10.673 -35.312 1.00 36.97 111 THR A N 1
ATOM 902 C CA . THR A 1 111 ? 19.182 -11.967 -35.337 1.00 36.97 111 THR A CA 1
ATOM 903 C C . THR A 1 111 ? 18.289 -12.936 -34.573 1.00 36.97 111 THR A C 1
ATOM 905 O O . THR A 1 111 ? 17.771 -12.623 -33.502 1.00 36.97 111 THR A O 1
ATOM 908 N N . ARG A 1 112 ? 18.080 -14.130 -35.138 1.00 36.69 112 ARG A N 1
ATOM 909 C CA . ARG A 1 112 ? 17.191 -15.192 -34.620 1.00 36.69 112 ARG A CA 1
ATOM 910 C C . ARG A 1 112 ? 17.575 -15.724 -33.220 1.00 36.69 112 ARG A C 1
ATOM 912 O O . ARG A 1 112 ? 16.951 -16.666 -32.756 1.00 36.69 112 ARG A O 1
ATOM 919 N N . ALA A 1 113 ? 18.575 -15.134 -32.561 1.00 33.59 113 ALA A N 1
ATOM 920 C CA . ALA A 1 113 ? 19.097 -15.524 -31.252 1.00 33.59 113 ALA A CA 1
ATOM 921 C C . ALA A 1 113 ? 18.920 -14.448 -30.155 1.00 33.59 113 ALA A C 1
ATOM 923 O O . ALA A 1 113 ? 19.298 -14.684 -29.011 1.00 33.59 113 ALA A O 1
ATOM 924 N N . ALA A 1 114 ? 18.343 -13.277 -30.460 1.00 36.44 114 ALA A N 1
ATOM 925 C CA . ALA A 1 114 ? 18.093 -12.229 -29.467 1.00 36.44 114 ALA A CA 1
ATOM 926 C C . ALA A 1 114 ? 16.794 -12.498 -28.685 1.00 36.44 114 ALA A C 1
ATOM 928 O O . ALA A 1 114 ? 15.791 -11.811 -28.845 1.00 36.44 114 ALA A O 1
ATOM 929 N N . ASN A 1 115 ? 16.826 -13.513 -27.823 1.00 35.62 115 ASN A N 1
ATOM 930 C CA . ASN A 1 115 ? 15.798 -13.792 -26.819 1.00 35.62 115 ASN A CA 1
ATOM 931 C C . ASN A 1 115 ? 16.029 -12.953 -25.541 1.00 35.62 115 ASN A C 1
ATOM 933 O O . ASN A 1 115 ? 15.901 -13.441 -24.423 1.00 35.62 115 ASN A O 1
ATOM 937 N N . GLN A 1 116 ? 16.432 -11.690 -25.703 1.00 39.53 116 GLN A N 1
ATOM 938 C CA . GLN A 1 116 ? 16.568 -10.722 -24.616 1.00 39.53 116 GLN A CA 1
ATOM 939 C C . GLN A 1 116 ? 15.916 -9.422 -25.068 1.00 39.53 116 GLN A C 1
ATOM 941 O O . GLN A 1 116 ? 16.497 -8.614 -25.790 1.00 39.53 116 GLN A O 1
ATOM 946 N N . LEU A 1 117 ? 14.648 -9.300 -24.685 1.00 43.62 117 LEU A N 1
ATOM 947 C CA . LEU A 1 117 ? 13.851 -8.085 -24.719 1.00 43.62 117 LEU A CA 1
ATOM 948 C C . LEU A 1 117 ? 14.720 -6.936 -24.176 1.00 43.62 117 LEU A C 1
ATOM 950 O O . LEU A 1 117 ? 15.167 -7.009 -23.031 1.00 43.62 117 LEU A O 1
ATOM 954 N N . GLY A 1 118 ? 14.993 -5.906 -24.982 1.00 44.09 118 GLY A N 1
ATOM 955 C CA . GLY A 1 118 ? 15.509 -4.651 -24.434 1.00 44.09 118 GLY A CA 1
ATOM 956 C C . GLY A 1 118 ? 14.579 -4.221 -23.299 1.00 44.09 118 GLY A C 1
ATOM 957 O O . GLY A 1 118 ? 13.360 -4.307 -23.444 1.00 44.09 118 GLY A O 1
ATOM 958 N N . GLU A 1 119 ? 15.129 -3.871 -22.138 1.00 55.81 119 GLU A N 1
ATOM 959 C CA . GLU A 1 119 ? 14.309 -3.469 -20.996 1.00 55.81 119 GLU A CA 1
ATOM 960 C C . GLU A 1 119 ? 13.625 -2.138 -21.333 1.00 55.81 119 GLU A C 1
ATOM 962 O O . GLU A 1 119 ? 14.227 -1.081 -21.160 1.00 55.81 119 GLU A O 1
ATOM 967 N N . ASP A 1 120 ? 12.372 -2.172 -21.806 1.00 71.31 120 ASP A N 1
ATOM 968 C CA . ASP A 1 120 ? 11.600 -0.947 -22.031 1.00 71.31 120 ASP A CA 1
ATOM 969 C C . ASP A 1 120 ? 11.667 -0.070 -20.777 1.00 71.31 120 ASP A C 1
ATOM 971 O O . ASP A 1 120 ? 11.241 -0.458 -19.686 1.00 71.31 120 ASP A O 1
ATOM 975 N N . ASN A 1 121 ? 12.230 1.128 -20.929 1.00 84.81 121 ASN A N 1
ATOM 976 C CA . ASN A 1 121 ? 12.534 2.025 -19.815 1.00 84.81 121 ASN A CA 1
ATOM 977 C C . ASN A 1 121 ? 11.330 2.911 -19.445 1.00 84.81 121 ASN A C 1
ATOM 979 O O . ASN A 1 121 ? 11.489 4.070 -19.067 1.00 84.81 121 ASN A O 1
ATOM 983 N N . HIS A 1 122 ? 10.119 2.378 -19.617 1.00 87.38 122 HIS A N 1
ATOM 984 C CA . HIS A 1 122 ? 8.890 3.005 -19.150 1.00 87.38 122 HIS A CA 1
ATOM 985 C C . HIS A 1 122 ? 8.744 2.798 -17.641 1.00 87.38 122 HIS A C 1
ATOM 987 O O . HIS A 1 122 ? 9.185 1.793 -17.084 1.00 87.38 122 HIS A O 1
ATOM 993 N N . TRP A 1 123 ? 8.096 3.756 -16.990 1.00 89.44 123 TRP A N 1
ATOM 994 C CA . TRP A 1 123 ? 7.852 3.794 -15.555 1.00 89.44 123 TRP A CA 1
ATOM 995 C C . TRP A 1 123 ? 6.416 4.229 -15.295 1.00 89.44 123 TRP A C 1
ATOM 997 O O . TRP A 1 123 ? 5.910 5.130 -15.962 1.00 89.44 123 TRP A O 1
ATOM 1007 N N . ILE A 1 124 ? 5.771 3.589 -14.322 1.00 89.81 124 ILE A N 1
ATOM 1008 C CA . ILE A 1 124 ? 4.470 3.968 -13.790 1.00 89.81 124 ILE A CA 1
ATOM 1009 C C . ILE A 1 124 ? 4.659 4.746 -12.482 1.00 89.81 124 ILE A C 1
ATOM 1011 O O . ILE A 1 124 ? 5.111 4.213 -11.469 1.00 89.81 124 ILE A O 1
ATOM 1015 N N . CYS A 1 125 ? 4.299 6.025 -12.510 1.00 91.06 125 CYS A N 1
ATOM 1016 C CA . CYS A 1 125 ? 4.360 6.941 -11.381 1.00 91.06 125 CYS A CA 1
ATOM 1017 C C . CYS A 1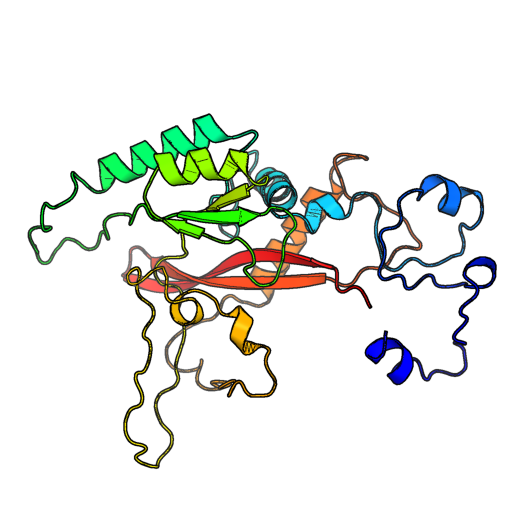 125 ? 2.973 7.063 -10.751 1.00 91.06 125 CYS A C 1
ATOM 1019 O O . CYS A 1 125 ? 2.055 7.580 -11.386 1.00 91.06 125 CYS A O 1
ATOM 1021 N N . LYS A 1 126 ? 2.820 6.608 -9.505 1.00 90.31 126 LYS A N 1
ATOM 1022 C CA . LYS A 1 126 ? 1.548 6.614 -8.763 1.00 90.31 126 LYS A CA 1
ATOM 1023 C C . LYS A 1 126 ? 1.659 7.465 -7.500 1.00 90.31 126 LYS A C 1
ATOM 1025 O O . LYS A 1 126 ? 2.653 7.314 -6.783 1.00 90.31 126 LYS A O 1
ATOM 1030 N N . PRO A 1 127 ? 0.640 8.263 -7.147 1.00 89.44 127 PRO A N 1
ATOM 1031 C CA . PRO A 1 127 ? 0.566 8.894 -5.838 1.00 89.44 127 PRO A CA 1
ATOM 1032 C C . PRO A 1 127 ? 0.545 7.826 -4.743 1.00 89.44 127 PRO A C 1
ATOM 1034 O O . PRO A 1 127 ? -0.151 6.807 -4.854 1.00 89.44 127 PRO A O 1
ATOM 1037 N N . TRP A 1 128 ? 1.298 8.062 -3.673 1.00 84.38 128 TRP A N 1
ATOM 1038 C CA . TRP A 1 128 ? 1.421 7.145 -2.538 1.00 84.38 128 TRP A CA 1
ATOM 1039 C C . TRP A 1 128 ? 0.066 6.771 -1.902 1.00 84.38 128 TRP A C 1
ATOM 1041 O O . TRP A 1 128 ? -0.174 5.591 -1.631 1.00 84.38 128 TRP A O 1
ATOM 1051 N N . ASN A 1 129 ? -0.862 7.728 -1.793 1.00 81.25 129 ASN A N 1
ATOM 1052 C CA . ASN A 1 129 ? -2.131 7.600 -1.065 1.00 81.25 129 ASN A CA 1
ATOM 1053 C C . ASN A 1 129 ? -3.415 7.660 -1.927 1.00 81.25 129 ASN A C 1
ATOM 1055 O O . ASN A 1 129 ? -4.498 7.433 -1.395 1.00 81.25 129 ASN A O 1
ATOM 1059 N N . LEU A 1 130 ? -3.338 7.930 -3.239 1.00 83.06 130 LEU A N 1
ATOM 1060 C CA . LEU A 1 130 ? -4.530 7.938 -4.108 1.00 83.06 130 LEU A CA 1
ATOM 1061 C C . LEU A 1 130 ? -4.894 6.539 -4.633 1.00 83.06 130 LEU A C 1
ATOM 1063 O O . LEU A 1 130 ? -4.064 5.625 -4.695 1.00 83.06 130 LEU A O 1
ATOM 1067 N N . ALA A 1 131 ? -6.160 6.377 -5.013 1.00 78.69 131 ALA A N 1
ATOM 1068 C CA . ALA A 1 131 ? -6.758 5.134 -5.503 1.00 78.69 131 ALA A CA 1
ATOM 1069 C C . ALA A 1 131 ? -7.356 5.317 -6.909 1.00 78.69 131 ALA A C 1
ATOM 1071 O O . ALA A 1 131 ? -7.371 6.424 -7.443 1.00 78.69 131 ALA A O 1
ATOM 1072 N N . ARG A 1 132 ? -7.892 4.235 -7.494 1.00 78.62 132 ARG A N 1
ATOM 1073 C CA . ARG A 1 132 ? -8.643 4.265 -8.769 1.00 78.62 132 ARG A CA 1
ATOM 1074 C C . ARG A 1 132 ? -7.848 4.825 -9.961 1.00 78.62 132 ARG A C 1
ATOM 1076 O O . ARG A 1 132 ? -8.405 5.451 -10.853 1.00 78.62 132 ARG A O 1
ATOM 1083 N N . GLY A 1 133 ? -6.530 4.625 -9.968 1.00 78.38 133 GLY A N 1
ATOM 1084 C CA . GLY A 1 133 ? -5.651 5.106 -11.043 1.00 78.38 133 GLY A CA 1
ATOM 1085 C C . GLY A 1 133 ? -5.539 6.633 -11.142 1.00 78.38 133 GLY A C 1
ATOM 1086 O O . GLY A 1 133 ? -4.932 7.126 -12.088 1.00 78.38 133 GLY A O 1
ATOM 1087 N N . LEU A 1 134 ? -6.089 7.384 -10.181 1.00 83.06 134 LEU A N 1
ATOM 1088 C CA . LEU A 1 134 ? -6.026 8.843 -10.178 1.00 83.06 134 LEU A CA 1
ATOM 1089 C C . LEU A 1 134 ? -4.574 9.326 -10.125 1.00 83.06 134 LEU A C 1
ATOM 1091 O O . LEU A 1 134 ? -3.763 8.796 -9.361 1.00 83.06 134 LEU A O 1
ATOM 1095 N N . ASP A 1 135 ? -4.274 10.327 -10.956 1.00 86.12 135 ASP A N 1
ATOM 1096 C CA . ASP A 1 135 ? -2.955 10.963 -11.088 1.00 86.12 135 ASP A CA 1
ATOM 1097 C C . ASP A 1 135 ? -1.797 9.961 -11.306 1.00 86.12 135 ASP A C 1
ATOM 1099 O O . ASP A 1 135 ? -0.657 10.165 -10.873 1.00 86.12 135 ASP A O 1
ATOM 1103 N N . THR A 1 136 ? -2.098 8.846 -11.984 1.00 87.00 136 THR A N 1
ATOM 1104 C CA . THR A 1 136 ? -1.099 7.862 -12.408 1.00 87.00 136 THR A CA 1
ATOM 1105 C C . THR A 1 136 ? -0.589 8.179 -13.806 1.00 87.00 136 THR A C 1
ATOM 1107 O O . THR A 1 136 ? -1.378 8.388 -14.721 1.00 87.00 136 THR A O 1
ATOM 1110 N N . HIS A 1 137 ? 0.730 8.149 -13.978 1.00 86.81 137 HIS A N 1
ATOM 1111 C CA . HIS A 1 137 ? 1.392 8.484 -15.239 1.00 86.81 137 HIS A CA 1
ATOM 1112 C C . HIS A 1 137 ? 2.290 7.342 -15.681 1.00 86.81 137 HIS A C 1
ATOM 1114 O O . HIS A 1 137 ? 3.062 6.839 -14.868 1.00 86.81 137 HIS A O 1
ATOM 1120 N N . VAL A 1 138 ? 2.226 6.961 -16.956 1.00 88.00 138 VAL A N 1
ATOM 1121 C CA . VAL A 1 138 ? 3.151 5.993 -17.558 1.00 88.00 138 VAL A CA 1
ATOM 1122 C C . VAL A 1 138 ? 4.014 6.724 -18.577 1.00 88.00 138 VAL A C 1
ATOM 1124 O O . VAL A 1 138 ? 3.496 7.319 -19.516 1.00 88.00 138 VAL A O 1
ATOM 1127 N N . THR A 1 139 ? 5.331 6.740 -18.381 1.00 86.19 139 THR A N 1
ATOM 1128 C CA . THR A 1 139 ? 6.260 7.455 -19.271 1.00 86.19 139 THR A CA 1
ATOM 1129 C C . THR A 1 139 ? 7.681 6.907 -19.164 1.00 86.19 139 THR A C 1
ATOM 1131 O O . THR A 1 139 ? 8.046 6.299 -18.161 1.00 86.19 139 THR A O 1
ATOM 1134 N N . ASN A 1 140 ? 8.506 7.124 -20.184 1.00 87.38 140 ASN A N 1
ATOM 1135 C CA . ASN A 1 140 ? 9.950 6.880 -20.142 1.00 87.38 140 ASN A CA 1
ATOM 1136 C C . ASN A 1 140 ? 10.774 8.173 -19.960 1.00 87.38 140 ASN A C 1
ATOM 1138 O O . ASN A 1 140 ? 11.993 8.105 -19.782 1.00 87.38 140 ASN A O 1
ATOM 1142 N N . ASN A 1 141 ? 10.130 9.347 -19.977 1.00 89.75 141 ASN A N 1
ATOM 1143 C CA . ASN A 1 141 ? 10.796 10.644 -19.899 1.00 89.75 141 ASN A CA 1
ATOM 1144 C C . ASN A 1 141 ? 11.248 10.938 -18.458 1.00 89.75 141 ASN A C 1
ATOM 1146 O O . ASN A 1 141 ? 10.431 11.220 -17.580 1.00 89.75 141 ASN A O 1
ATOM 1150 N N . MET A 1 142 ? 12.562 10.904 -18.226 1.00 92.69 142 MET A N 1
ATOM 1151 C CA . MET A 1 142 ? 13.158 11.120 -16.905 1.00 92.69 142 MET A CA 1
ATOM 1152 C C . MET A 1 142 ? 12.838 12.506 -16.328 1.00 92.69 142 MET A C 1
ATOM 1154 O O . MET A 1 142 ? 12.489 12.599 -15.152 1.00 92.69 142 MET A O 1
ATOM 1158 N N . ASP A 1 143 ? 12.898 13.564 -17.140 1.00 93.06 143 ASP A N 1
ATOM 1159 C CA . ASP A 1 143 ? 12.630 14.936 -16.691 1.00 93.06 143 ASP A CA 1
ATOM 1160 C C . ASP A 1 143 ? 11.173 15.095 -16.253 1.00 93.06 143 ASP A C 1
ATOM 1162 O O . ASP A 1 143 ? 10.884 15.697 -15.216 1.00 93.06 143 ASP A O 1
ATOM 1166 N N . TYR A 1 144 ? 10.251 14.486 -17.003 1.00 92.50 144 TYR A N 1
ATOM 1167 C CA . TYR A 1 144 ? 8.840 14.449 -16.635 1.00 92.50 144 TYR A CA 1
ATOM 1168 C C . TYR A 1 144 ? 8.631 13.724 -15.303 1.00 92.50 144 TYR A C 1
ATOM 1170 O O . TYR A 1 144 ? 7.938 14.247 -14.432 1.00 92.50 144 TYR A O 1
ATOM 1178 N N . ILE A 1 145 ? 9.259 12.555 -15.114 1.00 92.75 145 ILE A N 1
ATOM 1179 C CA . ILE A 1 145 ? 9.164 11.770 -13.872 1.00 92.75 145 ILE A CA 1
ATOM 1180 C C . ILE A 1 145 ? 9.709 12.557 -12.675 1.00 92.75 145 ILE A C 1
ATOM 1182 O O . ILE A 1 145 ? 9.084 12.564 -11.616 1.00 92.75 145 ILE A O 1
ATOM 1186 N N . ILE A 1 146 ? 10.839 13.252 -12.833 1.00 92.75 146 ILE A N 1
ATOM 1187 C CA . ILE A 1 146 ? 11.419 14.090 -11.775 1.00 92.75 146 ILE A CA 1
ATOM 1188 C C . ILE A 1 146 ? 10.445 15.204 -11.381 1.00 92.75 146 ILE A C 1
ATOM 1190 O O . ILE A 1 146 ? 10.201 15.402 -10.189 1.00 92.75 146 ILE A O 1
ATOM 1194 N N . ARG A 1 147 ? 9.842 15.883 -12.365 1.00 91.38 147 ARG A N 1
ATOM 1195 C CA . ARG A 1 147 ? 8.866 16.956 -12.122 1.00 91.38 147 ARG A CA 1
ATOM 1196 C C . ARG A 1 147 ? 7.575 16.476 -11.469 1.00 91.38 147 ARG A C 1
ATOM 1198 O O . ARG A 1 147 ? 6.942 17.251 -10.763 1.00 91.38 147 ARG A O 1
ATOM 1205 N N . GLN A 1 148 ? 7.207 15.198 -11.602 1.00 87.62 148 GLN A N 1
ATOM 1206 C CA . GLN A 1 148 ? 6.039 14.655 -10.892 1.00 87.62 148 GLN A CA 1
ATOM 1207 C C . GLN A 1 148 ? 6.135 14.780 -9.362 1.00 87.62 148 GLN A C 1
ATOM 1209 O O . GLN A 1 148 ? 5.116 14.703 -8.684 1.00 87.62 148 GLN A O 1
ATOM 1214 N N . ARG A 1 149 ? 7.336 14.983 -8.806 1.00 85.00 149 ARG A N 1
ATOM 1215 C CA . ARG A 1 149 ? 7.538 15.237 -7.372 1.00 85.00 149 ARG A CA 1
ATOM 1216 C C . ARG A 1 149 ? 6.993 16.588 -6.912 1.00 85.00 149 ARG A C 1
ATOM 1218 O O . ARG A 1 149 ? 6.741 16.752 -5.724 1.00 85.00 149 ARG A O 1
ATOM 1225 N N . GLU A 1 150 ? 6.864 17.545 -7.826 1.00 86.25 150 GLU A N 1
ATOM 1226 C CA . GLU A 1 150 ? 6.446 18.917 -7.523 1.00 86.25 150 GLU A CA 1
ATOM 1227 C C . GLU A 1 150 ? 4.932 19.017 -7.294 1.00 86.25 150 GLU A C 1
ATOM 1229 O O . GLU A 1 150 ? 4.475 19.962 -6.658 1.00 86.25 150 GLU A O 1
ATOM 1234 N N . SER A 1 151 ? 4.150 18.042 -7.773 1.00 82.38 151 SER A N 1
ATOM 1235 C CA . SER A 1 151 ? 2.692 18.033 -7.618 1.00 82.38 151 SER A CA 1
ATOM 1236 C C . SER A 1 151 ? 2.225 17.258 -6.386 1.00 82.38 151 SER A C 1
ATOM 1238 O O . SER A 1 151 ? 1.436 17.760 -5.590 1.00 82.38 151 SER A O 1
ATOM 1240 N N . THR A 1 152 ? 2.657 16.009 -6.218 1.00 83.06 152 THR A N 1
ATOM 1241 C CA . THR A 1 152 ? 2.221 15.120 -5.128 1.00 83.06 152 THR A CA 1
ATOM 1242 C C . THR A 1 152 ? 3.293 14.055 -4.890 1.00 83.06 152 THR A C 1
ATOM 1244 O O . THR A 1 152 ? 3.901 13.606 -5.860 1.00 83.06 152 THR A O 1
ATOM 1247 N N . PRO A 1 153 ? 3.540 13.590 -3.648 1.00 86.94 153 PRO A N 1
ATOM 1248 C CA . PRO A 1 153 ? 4.487 12.502 -3.417 1.00 86.94 153 PRO A CA 1
ATOM 1249 C C . PRO A 1 153 ? 4.114 11.248 -4.221 1.00 86.94 153 PRO A C 1
ATOM 1251 O O . PRO A 1 153 ? 2.994 10.730 -4.121 1.00 86.94 153 PRO A O 1
ATOM 1254 N N . LYS A 1 154 ? 5.055 10.754 -5.034 1.00 89.25 154 LYS A N 1
ATOM 1255 C CA . LYS A 1 154 ? 4.837 9.603 -5.920 1.00 89.25 154 LYS A CA 1
ATOM 1256 C C . LYS A 1 154 ? 5.833 8.482 -5.669 1.00 89.25 154 LYS A C 1
ATOM 1258 O O . LYS A 1 154 ? 7.004 8.699 -5.361 1.00 89.25 154 LYS A O 1
ATOM 1263 N N . THR A 1 155 ? 5.339 7.275 -5.888 1.00 87.06 155 THR A N 1
ATOM 1264 C CA . THR A 1 155 ? 6.145 6.071 -6.079 1.00 87.06 155 THR A CA 1
ATOM 1265 C C . THR A 1 155 ? 6.318 5.803 -7.567 1.00 87.06 155 THR A C 1
ATOM 1267 O O . THR A 1 155 ? 5.384 6.044 -8.333 1.00 87.06 155 THR A O 1
ATOM 1270 N N . SER A 1 156 ? 7.485 5.310 -7.971 1.00 83.94 156 SER A N 1
ATOM 1271 C CA . SER A 1 156 ? 7.787 4.927 -9.351 1.00 83.94 156 SER A CA 1
ATOM 1272 C C . SER A 1 156 ? 8.226 3.471 -9.411 1.00 83.94 156 SER A C 1
ATOM 1274 O O . SER A 1 156 ? 9.109 3.062 -8.654 1.00 83.94 156 SER A O 1
ATOM 1276 N N . ALA A 1 157 ? 7.609 2.708 -10.307 1.00 80.38 157 ALA A N 1
ATOM 1277 C CA . ALA A 1 157 ? 7.937 1.314 -10.585 1.00 80.38 157 ALA A CA 1
ATOM 1278 C C . ALA A 1 157 ? 7.921 1.072 -12.100 1.00 80.38 157 ALA A C 1
ATOM 1280 O O . ALA A 1 157 ? 7.238 1.802 -12.817 1.00 80.38 157 ALA A O 1
ATOM 1281 N N . PRO A 1 158 ? 8.648 0.088 -12.640 1.00 76.25 158 PRO A N 1
ATOM 1282 C CA . PRO A 1 158 ? 8.482 -0.285 -14.038 1.00 76.25 158 PRO A CA 1
ATOM 1283 C C . PRO A 1 158 ? 7.087 -0.903 -14.255 1.00 76.25 158 PRO A C 1
ATOM 1285 O O . PRO A 1 158 ? 6.595 -1.613 -13.370 1.00 76.25 158 PRO A O 1
ATOM 1288 N N . PRO A 1 159 ? 6.436 -0.694 -15.414 1.00 70.19 159 PRO A N 1
ATOM 1289 C CA . PRO A 1 159 ? 5.291 -1.497 -15.806 1.00 70.19 159 PRO A CA 1
ATOM 1290 C C . PRO A 1 159 ? 5.666 -2.979 -15.795 1.00 70.19 159 PRO A C 1
ATOM 1292 O O . PRO A 1 159 ? 6.803 -3.368 -16.084 1.00 70.19 159 PRO A O 1
ATOM 1295 N N . LEU A 1 160 ? 4.702 -3.830 -15.462 1.00 63.84 160 LEU A N 1
ATOM 1296 C CA . LEU A 1 160 ? 4.881 -5.269 -15.595 1.00 63.84 160 LEU A CA 1
ATOM 1297 C C . LEU A 1 160 ? 4.753 -5.613 -17.081 1.00 63.84 160 LEU A C 1
ATOM 1299 O O . LEU A 1 160 ? 3.664 -5.884 -17.581 1.00 63.84 160 LEU A O 1
ATOM 1303 N N . ASN A 1 161 ? 5.873 -5.540 -17.802 1.00 55.97 161 ASN A N 1
ATOM 1304 C CA . ASN A 1 161 ? 5.937 -5.954 -19.201 1.00 55.97 161 ASN A CA 1
ATOM 1305 C C . ASN A 1 161 ? 5.564 -7.440 -19.280 1.00 55.97 161 ASN A C 1
ATOM 1307 O O . ASN A 1 161 ? 6.082 -8.246 -18.502 1.00 55.97 161 ASN A O 1
ATOM 1311 N N . ASN A 1 162 ? 4.660 -7.779 -20.201 1.00 48.41 162 ASN A N 1
ATOM 1312 C CA . ASN A 1 162 ? 3.973 -9.072 -20.289 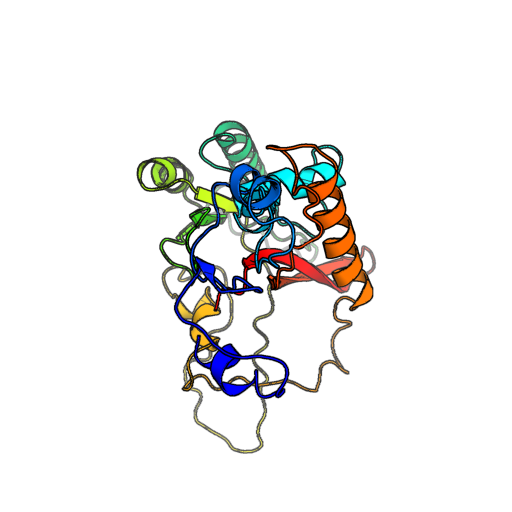1.00 48.41 162 ASN A CA 1
ATOM 1313 C C . ASN A 1 162 ? 2.990 -9.357 -19.136 1.00 48.41 162 ASN A C 1
ATOM 1315 O O . ASN A 1 162 ? 2.825 -10.506 -18.732 1.00 48.41 162 ASN A O 1
ATOM 1319 N N . GLY A 1 163 ? 2.311 -8.343 -18.601 1.00 43.06 163 GLY A N 1
ATOM 1320 C CA . GLY A 1 163 ? 1.037 -8.581 -17.927 1.00 43.06 163 GLY A CA 1
ATOM 1321 C C . GLY A 1 163 ? 0.026 -9.097 -18.951 1.00 43.06 163 GLY A C 1
ATOM 1322 O O . GLY A 1 163 ? -0.253 -8.415 -19.935 1.00 43.06 163 GLY A O 1
ATOM 1323 N N . SER A 1 164 ? -0.501 -10.306 -18.769 1.00 39.09 164 SER A N 1
ATOM 1324 C CA . SER A 1 164 ? -1.610 -10.762 -19.606 1.00 39.09 164 SER A CA 1
ATOM 1325 C C . SER A 1 164 ? -2.894 -10.060 -19.160 1.00 39.09 164 SER A C 1
ATOM 1327 O O . SER A 1 164 ? -3.470 -10.420 -18.136 1.00 39.09 164 SER A O 1
ATOM 1329 N N . LEU A 1 165 ? -3.385 -9.105 -19.953 1.00 37.28 165 LEU A N 1
ATOM 1330 C CA . LEU A 1 165 ? -4.830 -8.897 -20.063 1.00 37.28 165 LEU A CA 1
ATOM 1331 C C . LEU A 1 165 ? -5.353 -10.046 -20.930 1.00 37.28 165 LEU A C 1
ATOM 1333 O O . LEU A 1 165 ? -5.275 -9.996 -22.156 1.00 37.28 165 LEU A O 1
ATOM 1337 N N . TYR A 1 166 ? -5.783 -11.140 -20.302 1.00 33.75 166 TYR A N 1
ATOM 1338 C CA . TYR A 1 166 ? -6.400 -12.237 -21.041 1.00 33.75 166 TYR A CA 1
ATOM 1339 C C . TYR A 1 166 ? -7.792 -11.809 -21.510 1.00 33.75 166 TYR A C 1
ATOM 1341 O O . TYR A 1 166 ? -8.710 -11.654 -20.709 1.00 33.75 166 TYR A O 1
ATOM 1349 N N . HIS A 1 167 ? -7.951 -11.640 -22.822 1.00 31.80 167 HIS A N 1
ATOM 1350 C CA . HIS A 1 167 ? -9.255 -11.573 -23.470 1.00 31.80 167 HIS A CA 1
ATOM 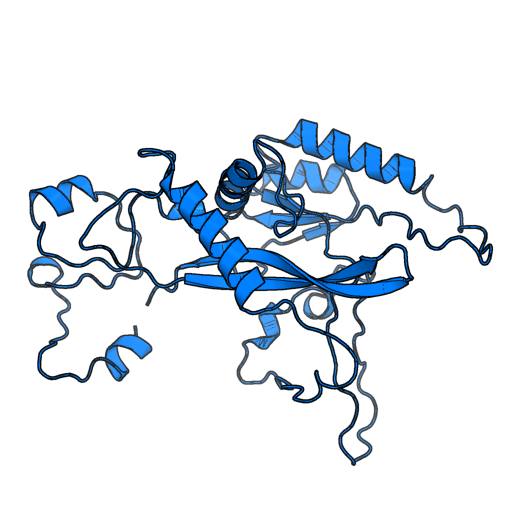1351 C C . HIS A 1 167 ? -9.572 -12.944 -24.073 1.00 31.80 167 HIS A C 1
ATOM 1353 O O . HIS A 1 167 ? -9.018 -13.328 -25.103 1.00 31.80 167 HIS A O 1
ATOM 1359 N N . GLY A 1 168 ? -10.461 -13.693 -23.415 1.00 32.16 168 GLY A N 1
ATOM 1360 C CA . GLY A 1 168 ? -11.002 -14.942 -23.943 1.00 32.16 168 GLY A CA 1
ATOM 1361 C C . GLY A 1 168 ? -11.761 -14.685 -25.245 1.00 32.16 168 GLY A C 1
ATOM 1362 O O . GLY A 1 168 ? -12.840 -14.082 -25.248 1.00 32.16 168 GLY A O 1
ATOM 1363 N N . SER A 1 169 ? -11.190 -15.130 -26.362 1.00 34.22 169 SER A N 1
ATOM 1364 C CA . SER A 1 169 ? -11.868 -15.197 -27.652 1.00 34.22 169 SER A CA 1
ATOM 1365 C C . SER A 1 169 ? -12.450 -16.598 -27.825 1.00 34.22 169 SER A C 1
ATOM 1367 O O . SER A 1 169 ? -11.711 -17.552 -28.049 1.00 34.22 169 SER A O 1
ATOM 1369 N N . ARG A 1 170 ? -13.782 -16.701 -27.699 1.00 30.72 170 ARG A N 1
ATOM 1370 C CA . ARG A 1 170 ? -14.714 -17.517 -28.515 1.00 30.72 170 ARG A CA 1
ATOM 1371 C C . ARG A 1 170 ? -16.030 -17.744 -27.763 1.00 30.72 170 ARG A C 1
ATOM 1373 O O . ARG A 1 170 ? -16.123 -18.591 -26.887 1.00 30.72 170 ARG A O 1
ATOM 1380 N N . GLY A 1 171 ? -17.065 -17.011 -28.167 1.00 32.16 171 GLY A N 1
ATOM 1381 C CA . GLY A 1 171 ? -18.442 -17.515 -28.160 1.00 32.16 171 GLY A CA 1
ATOM 1382 C C . GLY A 1 171 ? -18.817 -17.935 -29.592 1.00 32.16 171 GLY A C 1
ATOM 1383 O O . GLY A 1 171 ? -18.158 -17.476 -30.526 1.00 32.16 171 GLY A O 1
ATOM 1384 N N . PRO A 1 172 ? -19.829 -18.795 -29.798 1.00 32.72 172 PRO A N 1
ATOM 1385 C CA . PRO A 1 172 ? -20.122 -19.410 -31.096 1.00 32.72 172 PRO A CA 1
ATOM 1386 C C . PRO A 1 172 ? -20.839 -18.492 -32.107 1.00 32.72 172 PRO A C 1
ATOM 1388 O O . PRO A 1 172 ? -21.197 -18.963 -33.181 1.00 32.72 172 PRO A O 1
ATOM 1391 N N . GLU A 1 173 ? -21.031 -17.201 -31.819 1.00 31.48 173 GLU A N 1
ATOM 1392 C CA . GLU A 1 173 ? -21.667 -16.261 -32.753 1.00 31.48 173 GLU A CA 1
ATOM 1393 C C . GLU A 1 173 ? -20.691 -15.203 -33.292 1.00 31.48 173 GLU A C 1
ATOM 1395 O O . GLU A 1 173 ? -19.959 -14.580 -32.512 1.00 31.48 173 GLU A O 1
ATOM 1400 N N . PRO A 1 174 ? -20.698 -14.937 -34.613 1.00 35.94 174 PRO A N 1
ATOM 1401 C CA . PRO A 1 174 ? -19.882 -13.894 -35.211 1.00 35.94 174 PRO A CA 1
ATOM 1402 C C . PRO A 1 174 ? -20.481 -12.517 -34.893 1.00 35.94 174 PRO A C 1
ATOM 1404 O O . PRO A 1 174 ? -21.373 -12.032 -35.585 1.00 35.94 174 PRO A O 1
ATOM 1407 N N . ARG A 1 175 ? -19.966 -11.854 -33.852 1.00 37.94 175 ARG A N 1
ATOM 1408 C CA . ARG A 1 175 ? -20.093 -10.394 -33.720 1.00 37.94 175 ARG A CA 1
ATOM 1409 C C . ARG A 1 175 ? -19.003 -9.716 -34.561 1.00 37.94 175 ARG A C 1
ATOM 1411 O O . ARG A 1 175 ? -17.881 -10.225 -34.594 1.00 37.94 175 ARG A O 1
ATOM 1418 N N . PRO A 1 176 ? -19.294 -8.591 -35.243 1.00 31.64 176 PRO A N 1
ATOM 1419 C CA . PRO A 1 176 ? -18.260 -7.833 -35.937 1.00 31.64 176 PRO A CA 1
ATOM 1420 C C . PRO A 1 176 ? -17.205 -7.375 -34.917 1.00 31.64 176 PRO A C 1
ATOM 1422 O O . PRO A 1 176 ? -17.5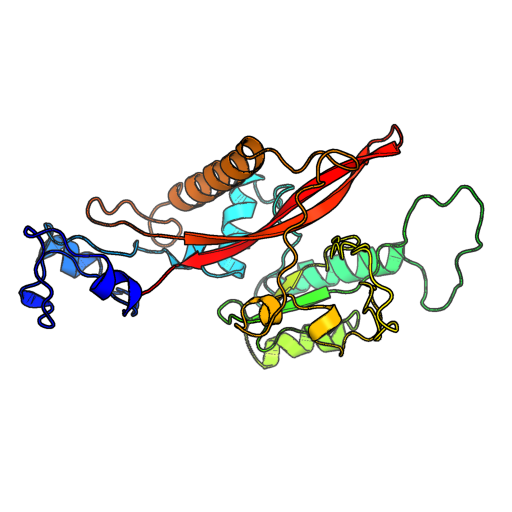77 -6.984 -33.806 1.00 31.64 176 PRO A O 1
ATOM 1425 N N . PRO A 1 177 ? -15.905 -7.431 -35.251 1.00 38.62 177 PRO A N 1
ATOM 1426 C CA . PRO A 1 177 ? -14.853 -7.039 -34.328 1.00 38.62 177 PRO A CA 1
ATOM 1427 C C . PRO A 1 177 ? -14.964 -5.535 -34.061 1.00 38.62 177 PRO A C 1
ATOM 1429 O O . PRO A 1 177 ? -14.630 -4.708 -34.908 1.00 38.62 177 PRO A O 1
ATOM 1432 N N . GLY A 1 178 ? -15.447 -5.169 -32.873 1.00 37.44 178 GLY A N 1
ATOM 1433 C CA . GLY A 1 178 ? -15.073 -3.888 -32.279 1.00 37.44 178 GLY A CA 1
ATOM 1434 C C . GLY A 1 178 ? -13.560 -3.890 -32.019 1.00 37.44 178 GLY A C 1
ATOM 1435 O O . GLY A 1 178 ? -12.969 -4.968 -31.958 1.00 37.44 178 GLY A O 1
ATOM 1436 N N . PRO A 1 179 ? -12.899 -2.728 -31.891 1.00 37.09 179 PRO A N 1
ATOM 1437 C CA . PRO A 1 179 ? -11.457 -2.679 -31.684 1.00 37.09 179 PRO A CA 1
ATOM 1438 C C . PRO A 1 179 ? -11.092 -3.354 -30.354 1.00 37.09 179 PRO A C 1
ATOM 1440 O O . PRO A 1 179 ? -11.207 -2.758 -29.284 1.00 37.09 179 PRO A O 1
ATOM 1443 N N . GLU A 1 180 ? -10.670 -4.614 -30.426 1.00 43.69 180 GLU A N 1
ATOM 1444 C CA . GLU A 1 180 ? -10.067 -5.353 -29.323 1.00 43.69 180 GLU A CA 1
ATOM 1445 C C . GLU A 1 180 ? -8.735 -4.669 -28.984 1.00 43.69 180 GLU A C 1
ATOM 1447 O O . GLU A 1 180 ? -7.804 -4.645 -29.792 1.00 43.69 180 GLU A O 1
ATOM 1452 N N . ARG A 1 181 ? -8.650 -4.031 -27.812 1.00 52.44 181 ARG A N 1
ATOM 1453 C CA . ARG A 1 181 ? -7.447 -3.296 -27.401 1.00 52.44 181 ARG A CA 1
ATOM 1454 C C . ARG A 1 181 ? -6.461 -4.250 -26.740 1.00 52.44 181 ARG A C 1
ATOM 1456 O O . ARG A 1 181 ? -6.466 -4.431 -25.529 1.00 52.44 181 ARG A O 1
ATOM 1463 N N . THR A 1 182 ? -5.610 -4.872 -27.545 1.00 57.53 182 THR A N 1
ATOM 1464 C CA . THR A 1 182 ? -4.500 -5.698 -27.054 1.00 57.53 182 THR A CA 1
ATOM 1465 C C . THR A 1 182 ? -3.535 -4.857 -26.213 1.00 57.53 182 THR A C 1
ATOM 1467 O O . THR A 1 182 ? -3.174 -3.749 -26.614 1.00 57.53 182 THR A O 1
ATOM 1470 N N . PHE A 1 183 ? -3.091 -5.379 -25.063 1.00 59.53 183 PHE A N 1
ATOM 1471 C CA . PHE A 1 183 ? -2.065 -4.728 -24.242 1.00 59.53 183 PHE A CA 1
ATOM 1472 C C . PHE A 1 183 ? -0.756 -4.562 -25.027 1.00 59.53 183 PHE A C 1
ATOM 1474 O O . PHE A 1 183 ? -0.233 -5.521 -25.596 1.00 59.53 183 PHE A O 1
ATOM 1481 N N . SER A 1 184 ? -0.200 -3.356 -25.010 1.00 66.06 184 SER A N 1
ATOM 1482 C CA . SER A 1 184 ? 1.123 -3.036 -25.554 1.00 66.06 184 SER A CA 1
ATOM 1483 C C . SER A 1 184 ? 1.592 -1.697 -24.990 1.00 66.06 184 SER A C 1
ATOM 1485 O O . SER A 1 184 ? 0.764 -0.884 -24.598 1.00 66.06 184 SER A O 1
ATOM 1487 N N . LEU A 1 185 ? 2.906 -1.458 -24.935 1.00 64.12 185 LEU A N 1
ATOM 1488 C CA . LEU A 1 185 ? 3.516 -0.242 -24.363 1.00 64.12 185 LEU A CA 1
ATOM 1489 C C . LEU A 1 185 ? 3.574 0.922 -25.364 1.00 64.12 185 LEU A C 1
ATOM 1491 O O . LEU A 1 185 ? 4.608 1.552 -25.572 1.00 64.12 185 LEU A O 1
ATOM 1495 N N . ASP A 1 186 ? 2.451 1.188 -26.004 1.00 69.81 186 ASP A N 1
ATOM 1496 C CA . ASP A 1 186 ? 2.208 2.299 -26.916 1.00 69.81 186 ASP A CA 1
ATOM 1497 C C . ASP A 1 186 ? 0.878 2.964 -26.540 1.00 69.81 186 ASP A C 1
ATOM 1499 O O . ASP A 1 186 ? 0.100 2.410 -25.756 1.00 69.81 186 ASP A O 1
ATOM 1503 N N . HIS A 1 187 ? 0.621 4.157 -27.089 1.00 75.88 187 HIS A N 1
ATOM 1504 C CA . HIS A 1 187 ? -0.606 4.916 -26.811 1.00 75.88 187 HIS A CA 1
ATOM 1505 C C . HIS A 1 187 ? -0.883 4.983 -25.293 1.00 75.88 187 HIS A C 1
ATOM 1507 O O . HIS A 1 187 ? -1.914 4.522 -24.805 1.00 75.88 187 HIS A O 1
ATOM 1513 N N . LEU A 1 188 ? 0.118 5.438 -24.522 1.00 75.69 188 LEU A N 1
ATOM 1514 C CA . LEU A 1 188 ? 0.119 5.423 -23.045 1.00 75.69 188 LEU A CA 1
ATOM 1515 C C . LEU A 1 188 ? -0.971 6.312 -22.423 1.00 75.69 188 LEU A C 1
ATOM 1517 O O . LEU A 1 188 ? -1.252 6.214 -21.231 1.00 75.69 188 LEU A O 1
ATOM 1521 N N . ASP A 1 189 ? -1.572 7.170 -23.238 1.00 74.38 189 ASP A N 1
ATOM 1522 C CA . ASP A 1 189 ? -2.726 8.008 -22.948 1.00 74.38 189 ASP A CA 1
ATOM 1523 C C . ASP A 1 189 ? -4.068 7.252 -23.010 1.00 74.38 189 ASP A C 1
ATOM 1525 O O . ASP A 1 189 ? -5.053 7.720 -22.433 1.00 74.38 189 ASP A O 1
ATOM 1529 N N . ASP A 1 190 ? -4.127 6.062 -23.626 1.00 74.81 190 ASP A N 1
ATOM 1530 C CA . ASP A 1 190 ? -5.327 5.217 -23.608 1.00 74.81 190 ASP A CA 1
ATOM 1531 C C . ASP A 1 190 ? -5.520 4.574 -22.227 1.00 74.81 190 ASP A C 1
ATOM 1533 O O . ASP A 1 190 ? -5.005 3.498 -21.910 1.00 74.81 190 ASP A O 1
ATOM 1537 N N . TYR A 1 191 ? -6.313 5.238 -21.389 1.00 70.31 191 TYR A N 1
ATOM 1538 C CA . TYR A 1 191 ? -6.584 4.794 -20.026 1.00 70.31 191 TYR A CA 1
ATOM 1539 C C . TYR A 1 191 ? -7.123 3.353 -19.952 1.00 70.31 191 TYR A C 1
ATOM 1541 O O . TYR A 1 191 ? -6.694 2.577 -19.102 1.00 70.31 191 TYR A O 1
ATOM 1549 N N . GLN A 1 192 ? -8.028 2.953 -20.850 1.00 67.06 192 GLN A N 1
ATOM 1550 C CA . GLN A 1 192 ? -8.639 1.615 -20.805 1.00 67.06 192 GLN A CA 1
ATOM 1551 C C . GLN A 1 192 ? -7.667 0.508 -21.233 1.00 67.06 192 GLN A C 1
ATOM 1553 O O . GLN A 1 192 ? -7.872 -0.651 -20.881 1.00 67.06 192 GLN A O 1
ATOM 1558 N N . LYS A 1 193 ? -6.603 0.856 -21.962 1.00 70.12 193 LYS A N 1
ATOM 1559 C CA . LYS A 1 193 ? -5.549 -0.079 -22.366 1.00 70.12 193 LYS A CA 1
ATOM 1560 C C . LYS A 1 193 ? -4.595 -0.428 -21.221 1.00 70.12 193 LYS A C 1
ATOM 1562 O O . LYS A 1 193 ? -4.103 -1.552 -21.150 1.00 70.12 193 LYS A O 1
ATOM 1567 N N . HIS A 1 194 ? -4.340 0.531 -20.329 1.00 67.31 194 HIS A N 1
ATOM 1568 C CA . HIS A 1 194 ? -3.287 0.435 -19.308 1.00 67.31 194 HIS A CA 1
ATOM 1569 C C . HIS A 1 194 ? -3.811 0.309 -17.871 1.00 67.31 194 HIS A C 1
ATOM 1571 O O . HIS A 1 194 ? -3.048 -0.056 -16.973 1.00 67.31 194 HIS A O 1
ATOM 1577 N N . PHE A 1 195 ? -5.100 0.580 -17.634 1.00 69.38 195 PHE A N 1
ATOM 1578 C CA . PHE A 1 195 ? -5.720 0.541 -16.309 1.00 69.38 195 PHE A CA 1
ATOM 1579 C C . PHE A 1 195 ? -6.943 -0.377 -16.268 1.00 69.38 195 PHE A C 1
ATOM 1581 O O . PHE A 1 195 ? -7.918 -0.189 -16.987 1.00 69.38 195 PHE A O 1
ATOM 1588 N N . THR A 1 196 ? -6.947 -1.312 -15.318 1.00 64.50 196 THR A N 1
ATOM 1589 C CA . THR A 1 196 ? -8.063 -2.245 -15.078 1.00 64.50 196 THR A CA 1
ATOM 1590 C C . THR A 1 196 ? -9.155 -1.678 -14.168 1.00 64.50 196 THR A C 1
ATOM 1592 O O . THR A 1 196 ? -10.130 -2.359 -13.873 1.00 64.50 196 THR A O 1
ATOM 1595 N N . VAL A 1 197 ? -9.033 -0.422 -13.725 1.00 58.12 197 VAL A N 1
ATOM 1596 C CA . VAL A 1 197 ? -9.971 0.219 -12.781 1.00 58.12 197 VAL A CA 1
ATOM 1597 C C . VAL A 1 197 ? -11.401 0.278 -13.336 1.00 58.12 197 VAL A C 1
ATOM 1599 O O . VAL A 1 197 ? -12.361 0.237 -12.572 1.00 58.12 197 VAL A O 1
ATOM 1602 N N . MET A 1 198 ? -11.566 0.331 -14.659 1.00 54.19 198 MET A N 1
ATOM 1603 C CA . MET A 1 198 ? -12.888 0.384 -15.299 1.00 54.19 198 MET A CA 1
ATOM 1604 C C . MET A 1 198 ? -13.667 -0.938 -15.217 1.00 54.19 198 MET A C 1
ATOM 1606 O O . MET A 1 198 ? -14.884 -0.942 -15.410 1.00 54.19 198 MET A O 1
ATOM 1610 N N . ASN A 1 199 ? -12.997 -2.039 -14.864 1.00 56.00 199 ASN A N 1
ATOM 1611 C CA . ASN A 1 199 ? -13.597 -3.371 -14.760 1.00 56.00 199 ASN A CA 1
ATOM 1612 C C . ASN A 1 199 ? -14.561 -3.518 -13.568 1.00 56.00 199 ASN A C 1
ATOM 1614 O O . ASN A 1 199 ? -15.238 -4.531 -13.459 1.00 56.00 199 ASN A O 1
ATOM 1618 N N . TYR A 1 200 ? -14.638 -2.519 -12.684 1.00 55.41 200 TYR A N 1
ATOM 1619 C CA . TYR A 1 200 ? -15.549 -2.505 -11.533 1.00 55.41 200 TYR A CA 1
ATOM 1620 C C . TYR A 1 200 ? -16.881 -1.786 -11.802 1.00 55.41 200 TYR A C 1
ATOM 1622 O O . TYR A 1 200 ? -17.679 -1.627 -10.881 1.00 55.41 200 TYR A O 1
ATOM 1630 N N . SER A 1 201 ? -17.123 -1.298 -13.024 1.00 55.41 201 SER A N 1
ATOM 1631 C CA . SER A 1 201 ? -18.428 -0.719 -13.369 1.00 55.41 201 SER A CA 1
ATOM 1632 C C . SER A 1 201 ? -19.460 -1.822 -13.621 1.00 55.41 201 SER A C 1
ATOM 1634 O O . SER A 1 201 ? -19.128 -2.842 -14.214 1.00 55.41 201 SER A O 1
ATOM 1636 N N . GLU A 1 202 ? -20.718 -1.620 -13.215 1.00 51.34 202 GLU A N 1
ATOM 1637 C CA . GLU A 1 202 ? -21.805 -2.598 -13.439 1.00 51.34 202 GLU A CA 1
ATOM 1638 C C . GLU A 1 202 ? -22.033 -2.913 -14.929 1.00 51.34 202 GLU A C 1
ATOM 1640 O O . GLU A 1 202 ? -22.537 -3.976 -15.273 1.00 51.34 202 GLU A O 1
ATOM 1645 N N . ALA A 1 203 ? -21.628 -2.000 -15.818 1.00 53.72 203 ALA A N 1
ATOM 1646 C CA . ALA A 1 203 ? -21.692 -2.171 -17.266 1.00 53.72 203 ALA A CA 1
ATOM 1647 C C . ALA A 1 203 ? -20.482 -2.920 -17.858 1.00 53.72 203 ALA A C 1
ATOM 1649 O O . ALA A 1 203 ? -20.463 -3.187 -19.060 1.00 53.72 203 ALA A O 1
ATOM 1650 N N . ALA A 1 204 ? -19.452 -3.226 -17.062 1.00 54.88 204 ALA A N 1
ATOM 1651 C CA . ALA A 1 204 ? -18.293 -3.963 -17.542 1.00 54.88 204 ALA A CA 1
ATOM 1652 C C . ALA A 1 204 ? -18.630 -5.456 -17.656 1.00 54.88 204 ALA A C 1
ATOM 1654 O O . ALA A 1 204 ? -18.886 -6.130 -16.659 1.00 54.88 204 ALA A O 1
ATOM 1655 N N . GLU A 1 205 ? -18.578 -5.995 -18.876 1.00 49.69 205 GLU A N 1
ATOM 1656 C CA . GLU A 1 205 ? -18.625 -7.441 -19.101 1.00 49.69 205 GLU A CA 1
ATOM 1657 C C . GLU A 1 205 ? -17.328 -8.086 -18.585 1.00 49.69 205 GLU A C 1
ATOM 1659 O O . GLU A 1 205 ? -16.337 -8.231 -19.308 1.00 49.69 205 GLU A O 1
ATOM 1664 N N . LEU A 1 206 ? -17.321 -8.477 -17.311 1.00 49.44 206 LEU A N 1
ATOM 1665 C CA . LEU A 1 206 ? -16.272 -9.318 -16.746 1.00 49.44 206 LEU A CA 1
ATOM 1666 C C . LEU A 1 206 ? -16.395 -10.727 -17.330 1.00 49.44 206 LEU A C 1
ATOM 1668 O O . LEU A 1 206 ? -17.342 -11.459 -17.048 1.00 49.44 206 LEU A O 1
ATOM 1672 N N . LYS A 1 207 ? -15.419 -11.126 -18.146 1.00 51.56 207 LYS A N 1
ATOM 1673 C CA . LYS A 1 207 ? -15.322 -12.495 -18.654 1.00 51.56 207 LYS A CA 1
ATOM 1674 C C . LYS A 1 207 ? -14.501 -13.328 -17.677 1.00 51.56 207 LYS A C 1
ATOM 1676 O O . LYS A 1 207 ? -13.281 -13.199 -17.624 1.00 51.56 207 LYS A O 1
ATOM 1681 N N . GLN A 1 208 ? -15.176 -14.170 -16.900 1.00 42.00 208 GLN A N 1
ATOM 1682 C CA . GLN A 1 208 ? -14.520 -15.212 -16.118 1.00 42.00 208 GLN A CA 1
ATOM 1683 C C . GLN A 1 208 ? -14.135 -16.350 -17.065 1.00 42.00 208 GLN A C 1
ATOM 1685 O O . GLN A 1 208 ? -15.002 -17.046 -17.589 1.00 42.00 208 GLN A O 1
ATOM 1690 N N . ASP A 1 209 ? -12.841 -16.516 -17.314 1.00 45.91 209 ASP A N 1
ATOM 1691 C CA . ASP A 1 209 ? -12.340 -17.645 -18.089 1.00 45.91 209 ASP A CA 1
ATOM 1692 C C . ASP A 1 209 ? -12.098 -18.837 -17.152 1.00 45.91 209 ASP A C 1
ATOM 1694 O O . ASP A 1 209 ? -11.213 -18.806 -16.297 1.00 45.91 209 ASP A O 1
ATOM 1698 N N . SER A 1 210 ? -12.918 -19.879 -17.285 1.00 43.78 210 SER A N 1
ATOM 1699 C CA . SER A 1 210 ? -12.765 -21.149 -16.569 1.00 43.78 210 SER A CA 1
ATOM 1700 C C . SER A 1 210 ? -11.692 -22.057 -17.185 1.00 43.78 210 SER A C 1
ATOM 1702 O O . SER A 1 210 ? -11.395 -23.099 -16.615 1.00 43.78 210 SER A O 1
ATOM 1704 N N . SER A 1 211 ? -11.084 -21.674 -18.316 1.00 42.69 211 SER A N 1
ATOM 1705 C CA . SER A 1 211 ? -10.131 -22.490 -19.084 1.00 42.69 211 SER A CA 1
ATOM 1706 C C . SER A 1 211 ? -8.649 -22.230 -18.762 1.00 42.69 211 SER A C 1
ATOM 1708 O O . SER A 1 211 ? -7.773 -22.359 -19.620 1.00 42.69 211 SER A O 1
ATOM 1710 N N . MET A 1 212 ? -8.322 -21.944 -17.495 1.00 43.31 212 MET A N 1
ATOM 1711 C CA . MET A 1 212 ? -6.921 -21.961 -17.024 1.00 43.31 212 MET A CA 1
ATOM 1712 C C . MET A 1 212 ? -6.235 -23.331 -17.235 1.00 43.31 212 MET A C 1
ATOM 1714 O O . MET A 1 212 ? -5.009 -23.404 -17.223 1.00 43.31 212 MET A O 1
ATOM 1718 N N . ASP A 1 213 ? -7.000 -24.391 -17.512 1.00 43.69 213 ASP A N 1
ATOM 1719 C CA . ASP A 1 213 ? -6.544 -25.783 -17.621 1.00 43.69 213 ASP A CA 1
ATOM 1720 C C . ASP A 1 213 ? -5.581 -26.092 -18.783 1.00 43.69 213 ASP A C 1
ATOM 1722 O O . ASP A 1 213 ? -5.007 -27.182 -18.819 1.00 43.69 213 ASP A O 1
ATOM 1726 N N . HIS A 1 214 ? -5.390 -25.198 -19.762 1.00 45.91 214 HIS A N 1
ATOM 1727 C CA . HIS A 1 214 ? -4.691 -25.574 -21.005 1.00 45.91 214 HIS A CA 1
ATOM 1728 C C . HIS A 1 214 ? -3.430 -24.775 -21.351 1.00 45.91 214 HIS A C 1
ATOM 1730 O O . HIS A 1 214 ? -2.745 -25.143 -22.306 1.00 45.91 214 HIS A O 1
ATOM 1736 N N . ILE A 1 215 ? -3.086 -23.703 -20.623 1.00 50.09 215 ILE A N 1
ATOM 1737 C CA . ILE A 1 215 ? -1.960 -22.827 -21.021 1.00 50.09 215 ILE A CA 1
ATOM 1738 C C . ILE A 1 215 ? -1.037 -22.427 -19.857 1.00 50.09 215 ILE A C 1
ATOM 1740 O O . ILE A 1 215 ? 0.097 -22.015 -20.115 1.00 50.09 215 ILE A O 1
ATOM 1744 N N . CYS A 1 216 ? -1.449 -22.532 -18.586 1.00 52.78 216 CYS A N 1
ATOM 1745 C CA . CYS A 1 216 ? -0.632 -21.976 -17.509 1.00 52.78 216 CYS A CA 1
ATOM 1746 C C . CYS A 1 216 ? -0.915 -22.543 -16.117 1.00 52.78 216 CYS A C 1
ATOM 1748 O O . CYS A 1 216 ? -2.057 -22.828 -15.779 1.00 52.78 216 CYS A O 1
ATOM 1750 N N . VAL A 1 217 ? 0.125 -22.604 -15.284 1.00 57.03 217 VAL A N 1
ATOM 1751 C CA . VAL A 1 217 ? -0.007 -22.804 -13.839 1.00 57.03 217 VAL A CA 1
ATOM 1752 C C . VAL A 1 217 ? -0.074 -21.409 -13.197 1.00 57.03 217 VAL A C 1
ATOM 1754 O O . VAL A 1 217 ? 0.925 -20.683 -13.243 1.00 57.03 217 VAL A O 1
ATOM 1757 N N . PRO A 1 218 ? -1.234 -20.965 -12.673 1.00 62.00 218 PRO A N 1
ATOM 1758 C CA . PRO A 1 218 ? -1.296 -19.737 -11.884 1.00 62.00 218 PRO A CA 1
ATOM 1759 C C . PRO A 1 218 ? -0.422 -19.888 -10.629 1.00 62.00 218 PRO A C 1
ATOM 1761 O O . PRO A 1 218 ? -0.219 -21.019 -10.177 1.00 62.00 218 PRO A O 1
ATOM 1764 N N . PRO A 1 219 ? 0.079 -18.784 -10.040 1.00 65.75 219 PRO A N 1
ATOM 1765 C CA . PRO A 1 219 ? 0.788 -18.885 -8.774 1.00 65.75 219 PRO A CA 1
ATOM 1766 C C . PRO A 1 219 ? -0.113 -19.575 -7.759 1.00 65.75 219 PRO A C 1
ATOM 1768 O O . PRO A 1 219 ? -1.322 -19.312 -7.688 1.00 65.75 219 PRO A O 1
ATOM 1771 N N . SER A 1 220 ? 0.465 -20.495 -6.997 1.00 75.19 220 SER A N 1
ATOM 1772 C CA . SER A 1 220 ? -0.332 -21.261 -6.053 1.00 75.19 220 SER A CA 1
ATOM 1773 C C . SER A 1 220 ? -0.879 -20.324 -4.976 1.00 75.19 220 SER A C 1
ATOM 1775 O O . SER A 1 220 ? -0.231 -19.361 -4.556 1.00 75.19 220 SER A O 1
ATOM 1777 N N . GLN A 1 221 ? -2.074 -20.621 -4.466 1.00 80.06 221 GLN A N 1
ATOM 1778 C CA . GLN A 1 221 ? -2.626 -19.905 -3.313 1.00 80.06 221 GLN A CA 1
ATOM 1779 C C . GLN A 1 221 ? -1.629 -19.881 -2.137 1.00 80.06 221 GLN A C 1
ATOM 1781 O O . GLN A 1 221 ? -1.568 -18.902 -1.395 1.00 80.06 221 GLN A O 1
ATOM 1786 N N . ALA A 1 222 ? -0.802 -20.925 -2.008 1.00 82.81 222 ALA A N 1
ATOM 1787 C CA . ALA A 1 222 ? 0.263 -21.009 -1.019 1.00 82.81 222 ALA A CA 1
ATOM 1788 C C . ALA A 1 222 ? 1.368 -19.959 -1.231 1.00 82.81 222 ALA A C 1
ATOM 1790 O O . ALA A 1 222 ? 1.767 -19.320 -0.263 1.00 82.81 222 ALA A O 1
ATOM 1791 N N . GLU A 1 223 ? 1.825 -19.723 -2.463 1.00 84.12 223 GLU A N 1
ATOM 1792 C CA . GLU A 1 223 ? 2.833 -18.693 -2.780 1.00 84.12 223 GLU A CA 1
ATOM 1793 C C . GLU A 1 223 ? 2.311 -17.281 -2.502 1.00 84.12 223 GLU A C 1
ATOM 1795 O O . GLU A 1 223 ? 3.016 -16.428 -1.959 1.00 84.12 223 GLU A O 1
ATOM 1800 N N . VAL A 1 224 ? 1.042 -17.042 -2.832 1.00 86.12 224 VAL A N 1
ATOM 1801 C CA . VAL A 1 224 ? 0.357 -15.786 -2.524 1.00 86.12 224 VAL A CA 1
ATOM 1802 C C . VAL A 1 224 ? 0.280 -15.588 -1.005 1.00 86.12 224 VAL A C 1
ATOM 1804 O O . VAL A 1 224 ? 0.668 -14.539 -0.489 1.00 86.12 224 VAL A O 1
ATOM 1807 N N . PHE A 1 225 ? -0.150 -16.610 -0.263 1.00 89.12 225 PHE A N 1
ATOM 1808 C CA . PHE A 1 225 ? -0.217 -16.570 1.201 1.00 89.12 225 PHE A CA 1
ATOM 1809 C C . PHE A 1 225 ? 1.151 -16.448 1.864 1.00 89.12 225 PHE A C 1
ATOM 1811 O O . PHE A 1 225 ? 1.267 -15.784 2.896 1.00 89.12 225 PHE A O 1
ATOM 1818 N N . GLN A 1 226 ? 2.191 -17.029 1.273 1.00 90.56 226 GLN A N 1
ATOM 1819 C CA . GLN A 1 226 ? 3.559 -16.860 1.734 1.00 90.56 226 GLN A CA 1
ATOM 1820 C C . GLN A 1 226 ? 3.994 -15.397 1.614 1.00 90.56 226 GLN A C 1
ATOM 1822 O O . GLN A 1 226 ? 4.422 -14.826 2.618 1.00 90.56 226 GLN A O 1
ATOM 1827 N N . ALA A 1 227 ? 3.815 -14.775 0.442 1.00 91.12 227 ALA A N 1
ATOM 1828 C CA . ALA A 1 227 ? 4.152 -13.366 0.227 1.00 91.12 227 ALA A CA 1
ATOM 1829 C C . ALA A 1 227 ? 3.440 -12.455 1.243 1.00 91.12 227 ALA A C 1
ATOM 1831 O O . ALA A 1 227 ? 4.063 -11.593 1.865 1.00 91.12 227 ALA A O 1
ATOM 1832 N N . PHE A 1 228 ? 2.149 -12.699 1.495 1.00 91.44 228 PHE A N 1
ATOM 1833 C CA . PHE A 1 228 ? 1.405 -11.975 2.528 1.00 91.44 228 PHE A CA 1
ATOM 1834 C C . PHE A 1 228 ? 1.925 -12.218 3.936 1.00 91.44 228 PHE A C 1
ATOM 1836 O O . PHE A 1 228 ? 2.099 -11.271 4.702 1.00 91.44 228 PHE A O 1
ATOM 1843 N N . GLY A 1 229 ? 2.164 -13.478 4.293 1.00 93.19 229 GLY A N 1
ATOM 1844 C CA . GLY A 1 229 ? 2.657 -13.844 5.611 1.00 93.19 229 GLY A CA 1
ATOM 1845 C C . GLY A 1 229 ? 4.009 -13.198 5.899 1.00 93.19 229 GLY A C 1
ATOM 1846 O O . GLY A 1 229 ? 4.218 -12.664 6.984 1.00 93.19 229 GLY A O 1
ATOM 1847 N N . GLU A 1 230 ? 4.926 -13.207 4.935 1.00 95.00 230 GLU A N 1
ATOM 1848 C CA . GLU A 1 230 ? 6.217 -12.519 5.032 1.00 95.00 230 GLU A CA 1
ATOM 1849 C C . GLU A 1 230 ? 6.043 -11.004 5.171 1.00 95.00 230 GLU A C 1
ATOM 1851 O O . GLU A 1 230 ? 6.633 -10.400 6.069 1.00 95.00 230 GLU A O 1
ATOM 1856 N N . PHE A 1 231 ? 5.187 -10.399 4.344 1.00 95.56 231 PHE A N 1
ATOM 1857 C CA . PHE A 1 231 ? 4.924 -8.964 4.372 1.00 95.56 231 PHE A CA 1
ATOM 1858 C C . PHE A 1 231 ? 4.361 -8.489 5.718 1.00 95.56 231 PHE A C 1
ATOM 1860 O O . PHE A 1 231 ? 4.919 -7.577 6.330 1.00 95.56 231 PHE A O 1
ATOM 1867 N N . PHE A 1 232 ? 3.301 -9.124 6.227 1.00 95.19 232 PHE A N 1
ATOM 1868 C CA . PHE A 1 232 ? 2.693 -8.733 7.502 1.00 95.19 232 PHE A CA 1
ATOM 1869 C C . PHE A 1 232 ? 3.593 -9.047 8.702 1.00 95.19 232 PHE A C 1
ATOM 1871 O O . PHE A 1 232 ? 3.635 -8.260 9.648 1.00 95.19 232 PHE A O 1
ATOM 1878 N N . ARG A 1 233 ? 4.391 -10.125 8.661 1.00 95.75 233 ARG A N 1
ATOM 1879 C CA . ARG A 1 233 ? 5.429 -10.361 9.683 1.00 95.75 233 ARG A CA 1
ATOM 1880 C C . ARG A 1 233 ? 6.485 -9.258 9.670 1.00 95.75 233 ARG A C 1
ATOM 1882 O O . ARG A 1 233 ? 6.865 -8.773 10.731 1.00 95.75 233 ARG A O 1
ATOM 1889 N N . ALA A 1 234 ? 6.930 -8.813 8.494 1.00 96.38 234 ALA A N 1
ATOM 1890 C CA . ALA A 1 234 ? 7.862 -7.693 8.367 1.00 96.38 234 ALA A CA 1
ATOM 1891 C C . ALA A 1 234 ? 7.248 -6.347 8.794 1.00 96.38 234 ALA A C 1
ATOM 1893 O O . ALA A 1 234 ? 7.962 -5.479 9.312 1.00 96.38 234 ALA A O 1
ATOM 1894 N N . ALA A 1 235 ? 5.939 -6.174 8.606 1.00 96.38 235 ALA A N 1
ATOM 1895 C CA . ALA A 1 235 ? 5.194 -5.023 9.098 1.00 96.38 235 ALA A CA 1
ATOM 1896 C C . ALA A 1 235 ? 5.099 -5.027 10.630 1.00 96.38 235 ALA A C 1
ATOM 1898 O O . ALA A 1 235 ? 5.261 -3.977 11.237 1.00 96.38 235 ALA A O 1
ATOM 1899 N N . ALA A 1 236 ? 4.905 -6.188 11.258 1.00 96.00 236 ALA A N 1
ATOM 1900 C CA . ALA A 1 236 ? 4.783 -6.333 12.711 1.00 96.00 236 ALA A CA 1
ATOM 1901 C C . ALA A 1 236 ? 6.127 -6.503 13.454 1.00 96.00 236 ALA A C 1
ATOM 1903 O O . ALA A 1 236 ? 6.156 -6.558 14.680 1.00 96.00 236 ALA A O 1
ATOM 1904 N N . SER A 1 237 ? 7.257 -6.588 12.744 1.00 95.25 237 SER A N 1
ATOM 1905 C CA . SER A 1 237 ? 8.567 -6.913 13.341 1.00 95.25 237 SER A CA 1
ATOM 1906 C C . SER A 1 237 ? 9.227 -5.774 14.125 1.00 95.25 237 SER A C 1
ATOM 1908 O O . SER A 1 237 ? 10.302 -5.958 14.698 1.00 95.25 237 SER A O 1
ATOM 1910 N N . ARG A 1 238 ? 8.632 -4.578 14.129 1.00 95.19 238 ARG A N 1
ATOM 1911 C CA . ARG A 1 238 ? 9.189 -3.375 14.759 1.00 95.19 238 ARG A CA 1
ATOM 1912 C C . ARG A 1 238 ? 8.152 -2.689 15.651 1.00 95.19 238 ARG A C 1
ATOM 1914 O O . ARG A 1 238 ? 6.965 -2.765 15.351 1.00 95.19 238 ARG A O 1
ATOM 1921 N N . PRO A 1 239 ? 8.580 -1.981 16.711 1.00 94.00 239 PRO A N 1
ATOM 1922 C CA . PRO A 1 239 ? 7.667 -1.179 17.517 1.00 94.00 239 PRO A CA 1
ATOM 1923 C C . PRO A 1 239 ? 7.154 0.040 16.737 1.00 94.00 239 PRO A C 1
ATOM 1925 O O . PRO A 1 239 ? 7.736 0.444 15.721 1.00 94.00 239 PRO A O 1
ATOM 1928 N N . ALA A 1 240 ? 6.092 0.669 17.247 1.00 90.38 240 ALA A N 1
ATOM 1929 C CA . ALA A 1 240 ? 5.628 1.964 16.761 1.00 90.38 240 ALA A CA 1
ATOM 1930 C C . ALA A 1 240 ? 6.780 2.993 16.764 1.00 90.38 240 ALA A C 1
ATOM 1932 O O . ALA A 1 240 ? 7.599 2.992 17.687 1.00 90.38 240 ALA A O 1
ATOM 1933 N N . PRO A 1 241 ? 6.854 3.885 15.761 1.00 91.81 241 PRO A N 1
ATOM 1934 C CA . PRO A 1 241 ? 5.940 4.026 14.620 1.00 91.81 241 PRO A CA 1
ATOM 1935 C C . PRO A 1 241 ? 6.333 3.177 13.394 1.00 91.81 241 PRO A C 1
ATOM 1937 O O . PRO A 1 241 ? 5.776 3.358 12.316 1.00 91.81 241 PRO A O 1
ATOM 1940 N N . TYR A 1 242 ? 7.323 2.286 13.514 1.00 94.00 242 TYR A N 1
ATOM 1941 C CA . TYR A 1 242 ? 7.914 1.571 12.376 1.00 94.00 242 TYR A CA 1
ATOM 1942 C C . TYR A 1 242 ? 7.285 0.210 12.087 1.00 94.00 242 TYR A C 1
ATOM 1944 O O . TYR A 1 242 ? 7.646 -0.408 11.077 1.00 94.00 242 TYR A O 1
ATOM 1952 N N . GLY A 1 243 ? 6.387 -0.267 12.944 1.00 95.12 243 GLY A N 1
ATOM 1953 C CA . GLY A 1 243 ? 5.624 -1.479 12.700 1.00 95.12 243 GLY A CA 1
ATOM 1954 C C . GLY A 1 243 ? 4.164 -1.375 13.110 1.00 95.12 243 GLY A C 1
ATOM 1955 O O . GLY A 1 243 ? 3.787 -0.538 13.933 1.00 95.12 243 GLY A O 1
ATOM 1956 N N . VAL A 1 244 ? 3.353 -2.233 12.495 1.00 94.44 244 VAL A N 1
ATOM 1957 C CA . VAL A 1 244 ? 1.951 -2.435 12.862 1.00 94.44 244 VAL A CA 1
ATOM 1958 C C . VAL A 1 244 ? 1.941 -3.073 14.241 1.00 94.44 244 VAL A C 1
ATOM 1960 O O . VAL A 1 244 ? 2.467 -4.169 14.435 1.00 94.44 244 VAL A O 1
ATOM 1963 N N . CYS A 1 245 ? 1.406 -2.343 15.214 1.00 87.88 245 CYS A N 1
ATOM 1964 C CA . CYS A 1 245 ? 1.507 -2.737 16.611 1.00 87.88 245 CYS A CA 1
ATOM 1965 C C . CYS A 1 245 ? 0.355 -3.654 17.021 1.00 87.88 245 CYS A C 1
ATOM 1967 O O . CYS A 1 245 ? -0.770 -3.477 16.546 1.00 87.88 245 CYS A O 1
ATOM 1969 N N . PRO A 1 246 ? 0.607 -4.605 17.939 1.00 89.12 246 PRO A N 1
ATOM 1970 C CA . PRO A 1 246 ? -0.456 -5.418 18.497 1.00 89.12 246 PRO A CA 1
ATOM 1971 C C . PRO A 1 246 ? -1.444 -4.527 19.253 1.00 89.12 246 PRO A C 1
ATOM 1973 O O . PRO A 1 246 ? -1.069 -3.772 20.148 1.00 89.12 246 PRO A O 1
ATOM 1976 N N . TYR A 1 247 ? -2.715 -4.653 18.896 1.00 92.31 247 TYR A N 1
ATOM 1977 C CA . TYR A 1 247 ? -3.838 -4.063 19.609 1.00 92.31 247 TYR A CA 1
ATOM 1978 C C . TYR A 1 247 ? -4.917 -5.152 19.701 1.00 92.31 247 TYR A C 1
ATOM 1980 O O . TYR A 1 247 ? -5.565 -5.438 18.695 1.00 92.31 247 TYR A O 1
ATOM 1988 N N . PRO A 1 248 ? -5.068 -5.853 20.843 1.00 91.50 248 PRO A N 1
ATOM 1989 C CA . PRO A 1 248 ? -5.859 -7.089 20.918 1.00 91.50 248 PRO A CA 1
ATOM 1990 C C . PRO A 1 248 ? -7.311 -6.970 20.434 1.00 91.50 248 PRO A C 1
ATOM 1992 O O . PRO A 1 248 ? -7.855 -7.932 19.882 1.00 91.50 248 PRO A O 1
ATOM 1995 N N . ALA A 1 249 ? -7.921 -5.795 20.601 1.00 92.94 249 ALA A N 1
ATOM 1996 C CA . ALA A 1 249 ? -9.293 -5.518 20.189 1.00 92.94 249 ALA A CA 1
ATOM 1997 C C . ALA A 1 249 ? -9.431 -5.107 18.705 1.00 92.94 249 ALA A C 1
ATOM 1999 O O . ALA A 1 249 ? -10.544 -5.010 18.194 1.00 92.94 249 ALA A O 1
ATOM 2000 N N . SER A 1 250 ? -8.322 -4.914 17.986 1.00 94.81 250 SER A N 1
ATOM 2001 C CA . SER A 1 250 ? -8.330 -4.542 16.569 1.00 94.81 250 SER A CA 1
ATOM 2002 C C . SER A 1 250 ? -8.522 -5.749 15.658 1.00 94.81 250 SER A C 1
ATOM 2004 O O . SER A 1 250 ? -7.916 -6.809 15.841 1.00 94.81 250 SER A O 1
ATOM 2006 N N . ARG A 1 251 ? -9.347 -5.583 14.631 1.00 93.62 251 ARG A N 1
ATOM 2007 C CA . ARG A 1 251 ? -9.507 -6.476 13.481 1.00 93.62 251 ARG A CA 1
ATOM 2008 C C . ARG A 1 251 ? -9.521 -5.603 12.237 1.00 93.62 251 ARG A C 1
ATOM 2010 O O . ARG A 1 251 ? -10.079 -4.528 12.289 1.00 93.62 251 ARG A O 1
ATOM 2017 N N . ALA A 1 252 ? -8.955 -6.053 11.129 1.00 92.19 252 ALA A N 1
ATOM 2018 C CA . ALA A 1 252 ? -8.997 -5.302 9.880 1.00 92.19 252 ALA A CA 1
ATOM 2019 C C . ALA A 1 252 ? -9.221 -6.257 8.714 1.00 92.19 252 ALA A C 1
ATOM 2021 O O . ALA A 1 252 ? -8.856 -7.435 8.784 1.00 92.19 252 ALA A O 1
ATOM 2022 N N . ILE A 1 253 ? -9.835 -5.742 7.653 1.00 90.88 253 ILE A N 1
ATOM 2023 C CA . ILE A 1 253 ? -10.038 -6.473 6.407 1.00 90.88 253 ILE A CA 1
ATOM 2024 C C . ILE A 1 253 ? -9.244 -5.755 5.325 1.00 90.88 253 ILE A C 1
ATOM 2026 O O . ILE A 1 253 ? -9.422 -4.557 5.105 1.00 90.88 253 ILE A O 1
ATOM 2030 N N . TYR A 1 254 ? -8.387 -6.499 4.632 1.00 90.19 254 TYR A N 1
ATOM 2031 C CA . TYR A 1 254 ? -7.588 -5.969 3.537 1.00 90.19 254 TYR A CA 1
ATOM 2032 C C . TYR A 1 254 ? -8.028 -6.566 2.206 1.00 90.19 254 TYR A C 1
ATOM 2034 O O . TYR A 1 254 ? -8.164 -7.780 2.068 1.00 90.19 254 TYR A O 1
ATOM 2042 N N . ALA A 1 255 ? -8.196 -5.697 1.218 1.00 86.31 255 ALA A N 1
ATOM 2043 C CA . ALA A 1 255 ? -8.190 -6.052 -0.188 1.00 86.31 255 ALA A CA 1
ATOM 2044 C C . ALA A 1 255 ? -6.773 -5.933 -0.734 1.00 86.31 255 ALA A C 1
ATOM 2046 O O . ALA A 1 255 ? -5.984 -5.082 -0.308 1.00 86.31 255 ALA A O 1
ATOM 2047 N N . VAL A 1 256 ? -6.454 -6.787 -1.697 1.00 84.50 256 VAL A N 1
ATOM 2048 C CA . VAL A 1 256 ? -5.124 -6.825 -2.280 1.00 84.50 256 VAL A CA 1
ATOM 2049 C C . VAL A 1 256 ? -5.199 -6.854 -3.793 1.00 84.50 256 VAL A C 1
ATOM 2051 O O . VAL A 1 256 ? -5.861 -7.713 -4.370 1.00 84.50 256 VAL A O 1
ATOM 2054 N N . ASP A 1 257 ? -4.413 -5.975 -4.410 1.00 84.56 257 ASP A N 1
ATOM 2055 C CA . ASP A 1 257 ? -4.223 -5.938 -5.851 1.00 84.56 257 ASP A CA 1
ATOM 2056 C C . ASP A 1 257 ? -2.947 -6.705 -6.224 1.00 84.56 257 ASP A C 1
ATOM 2058 O O . ASP A 1 257 ? -1.815 -6.251 -5.986 1.00 84.56 257 ASP A O 1
ATOM 2062 N N . LEU A 1 258 ? -3.139 -7.868 -6.846 1.00 83.00 258 LEU A N 1
ATOM 2063 C CA . LEU A 1 258 ? -2.077 -8.670 -7.444 1.00 83.00 258 LEU A CA 1
ATOM 2064 C C . LEU A 1 258 ? -2.054 -8.457 -8.956 1.00 83.00 258 LEU A C 1
ATOM 2066 O O . LEU A 1 258 ? -3.092 -8.437 -9.611 1.00 83.00 258 LEU A O 1
ATOM 2070 N N . MET A 1 259 ? -0.855 -8.361 -9.515 1.00 82.06 259 MET A N 1
ATOM 2071 C CA . MET A 1 259 ? -0.636 -8.407 -10.955 1.00 82.06 259 MET A CA 1
ATOM 2072 C C . MET A 1 259 ? 0.208 -9.630 -11.297 1.00 82.06 259 MET A C 1
ATOM 2074 O O . MET A 1 259 ? 1.214 -9.896 -10.642 1.00 82.06 259 MET A O 1
ATOM 2078 N N . LEU A 1 260 ? -0.183 -10.373 -12.329 1.00 79.31 260 LEU A N 1
ATOM 2079 C CA . LEU A 1 260 ? 0.576 -11.528 -12.798 1.00 79.31 260 LEU A CA 1
ATOM 2080 C C . LEU A 1 260 ? 1.530 -11.105 -13.914 1.00 79.31 260 LEU A C 1
ATOM 2082 O O . LEU A 1 260 ? 1.134 -10.408 -14.850 1.00 79.31 260 LEU A O 1
ATOM 2086 N N . LYS A 1 261 ? 2.786 -11.538 -13.819 1.00 76.69 261 LYS A N 1
ATOM 2087 C CA . LYS A 1 261 ? 3.819 -11.301 -14.830 1.00 76.69 261 LYS A CA 1
ATOM 2088 C C . LYS A 1 261 ? 4.374 -12.633 -15.315 1.00 76.69 261 LYS A C 1
ATOM 2090 O O . LYS A 1 261 ? 4.662 -13.504 -14.501 1.00 76.69 261 LYS A O 1
ATOM 2095 N N . TRP A 1 262 ? 4.570 -12.772 -16.623 1.00 75.75 262 TRP A N 1
ATOM 2096 C CA . TRP A 1 262 ? 5.279 -13.925 -17.173 1.00 75.75 262 TRP A CA 1
ATOM 2097 C C . TRP A 1 262 ? 6.740 -13.973 -16.711 1.00 75.75 262 TRP A C 1
ATOM 2099 O O . TRP A 1 262 ? 7.476 -12.989 -16.811 1.00 75.75 262 TRP A O 1
ATOM 2109 N N . SER A 1 263 ? 7.160 -15.155 -16.277 1.00 74.25 263 SER A N 1
ATOM 2110 C CA . SER A 1 263 ? 8.550 -15.541 -16.065 1.00 74.25 263 SER A CA 1
ATOM 2111 C C . SER A 1 263 ? 8.923 -16.674 -17.019 1.00 74.25 263 SER A C 1
ATOM 2113 O O . SER A 1 263 ? 8.053 -17.321 -17.605 1.00 74.25 263 SER A O 1
ATOM 2115 N N . THR A 1 264 ? 10.217 -16.881 -17.248 1.00 76.56 264 THR A N 1
ATOM 2116 C CA . THR A 1 264 ? 10.726 -17.931 -18.138 1.00 76.56 264 THR A CA 1
ATOM 2117 C C . THR A 1 264 ? 11.963 -18.568 -17.520 1.00 76.56 264 THR A C 1
ATOM 2119 O O . THR A 1 264 ? 12.919 -17.863 -17.199 1.00 76.56 264 THR A O 1
ATOM 2122 N N . ALA A 1 265 ? 11.956 -19.889 -17.349 1.00 75.88 265 ALA A N 1
ATOM 2123 C CA . ALA A 1 265 ? 13.122 -20.630 -16.881 1.00 75.88 265 ALA A CA 1
ATOM 2124 C C . ALA A 1 265 ? 14.213 -20.684 -17.954 1.00 75.88 265 ALA A C 1
ATOM 2126 O O . ALA A 1 265 ? 13.942 -20.508 -19.145 1.00 75.88 265 ALA A O 1
ATOM 2127 N N . PRO A 1 266 ? 15.449 -21.040 -17.559 1.00 76.94 266 PRO A N 1
ATOM 2128 C CA . PRO A 1 266 ? 16.528 -21.316 -18.503 1.00 76.94 266 PRO A CA 1
ATOM 2129 C C . PRO A 1 266 ? 16.181 -22.373 -19.567 1.00 76.94 266 PRO A C 1
ATOM 2131 O O . PRO A 1 266 ? 16.724 -22.332 -20.665 1.00 76.94 266 PRO A O 1
ATOM 2134 N N . ASN A 1 267 ? 15.272 -23.305 -19.258 1.00 79.56 267 ASN A N 1
ATOM 2135 C CA . ASN A 1 267 ? 14.789 -24.344 -20.176 1.00 79.56 267 ASN A CA 1
ATOM 2136 C C . ASN A 1 267 ? 13.696 -23.848 -21.156 1.00 79.56 267 ASN A C 1
ATOM 2138 O O . ASN A 1 267 ? 13.233 -24.628 -21.983 1.00 79.56 267 ASN A O 1
ATOM 2142 N N . GLY A 1 268 ? 13.276 -22.579 -21.072 1.00 77.12 268 GLY A N 1
ATOM 2143 C CA . GLY A 1 268 ? 12.227 -21.986 -21.909 1.00 77.12 268 GLY A CA 1
ATOM 2144 C C . GLY A 1 268 ? 10.795 -22.165 -21.390 1.00 77.12 268 GLY A C 1
ATOM 2145 O O . GLY A 1 268 ? 9.859 -21.645 -21.998 1.00 77.12 268 GLY A O 1
ATOM 2146 N N . GLU A 1 269 ? 10.607 -22.864 -20.272 1.00 75.19 269 GLU A N 1
ATOM 2147 C CA . GLU A 1 269 ? 9.309 -23.032 -19.620 1.00 75.19 269 GLU A CA 1
ATOM 2148 C C . GLU A 1 269 ? 8.819 -21.707 -19.033 1.00 75.19 269 GLU A C 1
ATOM 2150 O O . GLU A 1 269 ? 9.610 -20.947 -18.474 1.00 75.19 269 GLU A O 1
ATOM 2155 N N . ARG A 1 270 ? 7.521 -21.411 -19.162 1.00 73.06 270 ARG A N 1
ATOM 2156 C CA . ARG A 1 270 ? 6.931 -20.149 -18.702 1.00 73.06 270 ARG A CA 1
ATOM 2157 C C . ARG A 1 270 ? 5.920 -20.378 -17.589 1.00 73.06 270 ARG A C 1
ATOM 2159 O O . ARG A 1 270 ? 5.068 -21.249 -17.713 1.00 73.06 270 ARG A O 1
ATOM 2166 N N . TRP A 1 271 ? 5.950 -19.526 -16.572 1.00 72.12 271 TRP A N 1
ATOM 2167 C CA . TRP A 1 271 ? 4.960 -19.494 -15.489 1.00 72.12 271 TRP A CA 1
ATOM 2168 C C . TRP A 1 271 ? 4.600 -18.055 -15.124 1.00 72.12 271 TRP A C 1
ATOM 2170 O O . TRP A 1 271 ? 5.273 -17.110 -15.549 1.00 72.12 271 TRP A O 1
ATOM 2180 N N . PHE A 1 272 ? 3.538 -17.881 -14.338 1.00 75.81 272 PHE A N 1
ATOM 2181 C CA . PHE A 1 272 ? 3.184 -16.584 -13.773 1.00 75.81 272 PHE A CA 1
ATOM 2182 C C . PHE A 1 272 ? 3.837 -16.365 -12.414 1.00 75.81 272 PHE A C 1
ATOM 2184 O O . PHE A 1 272 ? 3.750 -17.211 -11.534 1.00 75.81 272 PHE A O 1
ATOM 2191 N N . CYS A 1 273 ? 4.408 -15.179 -12.228 1.00 74.81 273 CYS A N 1
ATOM 2192 C CA . CYS A 1 273 ? 4.796 -14.670 -10.921 1.00 74.81 273 CYS A CA 1
ATOM 2193 C C . CYS A 1 273 ? 3.790 -13.614 -10.457 1.00 74.81 273 CYS A C 1
ATOM 2195 O O . CYS A 1 273 ? 3.487 -12.657 -11.183 1.00 74.81 273 CYS A O 1
ATOM 2197 N N . GLN A 1 274 ? 3.312 -13.759 -9.226 1.00 80.75 274 GLN A N 1
ATOM 2198 C CA . GLN A 1 274 ? 2.522 -12.751 -8.534 1.00 80.75 274 GLN A CA 1
ATOM 2199 C C . GLN A 1 274 ? 3.373 -11.531 -8.190 1.00 80.75 274 GLN A C 1
ATOM 2201 O O . GLN A 1 274 ? 4.497 -11.642 -7.710 1.00 80.75 274 GLN A O 1
ATOM 2206 N N . ASN A 1 275 ? 2.805 -10.353 -8.415 1.00 83.19 275 ASN A N 1
ATOM 2207 C CA . ASN A 1 275 ? 3.365 -9.079 -8.005 1.00 83.19 275 ASN A CA 1
ATOM 2208 C C . ASN A 1 275 ? 2.335 -8.363 -7.139 1.00 83.19 275 ASN A C 1
ATOM 2210 O O . ASN A 1 275 ? 1.267 -7.978 -7.619 1.00 83.19 275 ASN A O 1
ATOM 2214 N N . LEU A 1 276 ? 2.658 -8.183 -5.864 1.00 84.81 276 LEU A N 1
ATOM 2215 C CA . LEU A 1 276 ? 1.869 -7.406 -4.928 1.00 84.81 276 LEU A CA 1
ATOM 2216 C C . LEU A 1 276 ? 2.010 -5.924 -5.272 1.00 84.81 276 LEU A C 1
ATOM 2218 O O . LEU A 1 276 ? 3.079 -5.336 -5.114 1.00 84.81 276 LEU A O 1
ATOM 2222 N N . THR A 1 277 ? 0.929 -5.314 -5.756 1.00 82.88 277 THR A N 1
ATOM 2223 C CA . THR A 1 277 ? 0.957 -3.920 -6.229 1.00 82.88 277 THR A CA 1
ATOM 2224 C C . THR A 1 277 ? 0.272 -2.944 -5.286 1.00 82.88 277 THR A C 1
ATOM 2226 O O . THR A 1 277 ? 0.576 -1.747 -5.323 1.00 82.88 277 THR A O 1
ATOM 2229 N N . ARG A 1 278 ? -0.641 -3.436 -4.442 1.00 85.12 278 ARG A N 1
ATOM 2230 C CA . ARG A 1 278 ? -1.325 -2.630 -3.435 1.00 85.12 278 ARG A CA 1
ATOM 2231 C C . ARG A 1 278 ? -1.967 -3.506 -2.372 1.00 85.12 278 ARG A C 1
ATOM 2233 O O . ARG A 1 278 ? -2.593 -4.503 -2.704 1.00 85.12 278 ARG A O 1
ATOM 2240 N N . VAL A 1 279 ? -1.902 -3.062 -1.124 1.00 83.00 279 VAL A N 1
ATOM 2241 C CA . VAL A 1 279 ? -2.802 -3.502 -0.056 1.00 83.00 279 VAL A CA 1
ATOM 2242 C C . VAL A 1 279 ? -3.687 -2.312 0.296 1.00 83.00 279 VAL A C 1
ATOM 2244 O O . VAL A 1 279 ? -3.200 -1.190 0.437 1.00 83.00 279 VAL A O 1
ATOM 2247 N N . GLN A 1 280 ? -4.993 -2.524 0.369 1.00 83.31 280 GLN A N 1
ATOM 2248 C CA . GLN A 1 280 ? -5.966 -1.498 0.711 1.00 83.31 280 GLN A CA 1
ATOM 2249 C C . GLN A 1 280 ? -6.846 -2.002 1.848 1.00 83.31 280 GLN A C 1
ATOM 2251 O O . GLN A 1 280 ? -7.344 -3.120 1.813 1.00 83.31 280 GLN A O 1
ATOM 2256 N N . GLU A 1 281 ? -7.067 -1.156 2.842 1.00 78.88 281 GLU A N 1
ATOM 2257 C CA . GLU A 1 281 ? -8.073 -1.408 3.865 1.00 78.88 281 GLU A CA 1
ATOM 2258 C C . GLU A 1 281 ? -9.482 -1.330 3.265 1.00 78.88 281 GLU A C 1
ATOM 2260 O O . GLU A 1 281 ? -9.818 -0.386 2.537 1.00 78.88 281 GLU A O 1
ATOM 2265 N N . LEU A 1 282 ? -10.308 -2.327 3.574 1.00 74.44 282 LEU A N 1
ATOM 2266 C CA . LEU A 1 282 ? -11.727 -2.325 3.252 1.00 74.44 282 LEU A CA 1
ATOM 2267 C C . LEU A 1 282 ? -12.494 -1.610 4.361 1.00 74.44 282 LEU A C 1
ATOM 2269 O O . LEU A 1 282 ? -13.018 -2.219 5.292 1.00 74.44 282 LEU A O 1
ATOM 2273 N N . LEU A 1 283 ? -12.539 -0.288 4.226 1.00 69.06 283 LEU A N 1
ATOM 2274 C CA . LEU A 1 283 ? -13.364 0.576 5.054 1.00 69.06 283 LEU A CA 1
ATOM 2275 C C . LEU A 1 283 ? -14.846 0.491 4.624 1.00 69.06 283 LEU A C 1
ATOM 2277 O O . LEU A 1 283 ? -15.123 0.333 3.432 1.00 69.06 283 LEU A O 1
ATOM 2281 N N . PRO A 1 284 ? -15.792 0.589 5.575 1.00 56.62 284 PRO A N 1
ATOM 2282 C CA . PRO A 1 284 ? -17.237 0.517 5.333 1.00 56.62 284 PRO A CA 1
ATOM 2283 C C . PRO A 1 284 ? -17.811 1.536 4.350 1.00 56.62 284 PRO A C 1
ATOM 2285 O O . PRO A 1 284 ? -17.486 2.739 4.433 1.00 56.62 284 PRO A O 1
#

Mean predicted aligned error: 10.63 Å

Organism: NCBI:txid230148

Solvent-accessible surface area (backbone atoms only — not comparable to full-atom values): 17429 Å² total; per-residue (Å²): 79,68,69,58,69,72,65,67,72,55,87,92,58,78,92,73,91,52,70,91,78,42,60,59,49,82,58,73,65,86,86,80,61,63,64,59,41,53,73,78,44,62,81,39,29,31,54,52,59,56,49,44,60,45,54,45,23,51,49,40,28,48,60,32,36,12,56,70,43,79,73,37,70,37,90,45,38,67,67,63,34,38,50,82,87,33,40,71,61,45,54,52,50,53,53,53,39,44,64,73,48,50,69,92,85,66,76,76,80,87,52,99,77,71,90,65,79,62,55,75,61,43,32,37,36,33,40,36,83,61,62,84,71,51,83,51,46,63,49,60,55,63,70,61,59,60,54,47,56,79,78,47,65,29,28,38,25,61,62,66,73,63,45,74,82,81,75,89,87,79,71,101,66,94,68,80,86,66,91,77,74,74,76,63,104,57,71,73,80,45,56,79,62,79,42,73,66,65,62,74,42,94,84,41,87,76,79,83,76,87,69,55,86,78,83,56,61,70,63,49,72,64,59,55,50,45,55,49,53,50,38,53,50,41,29,47,71,36,63,75,87,74,8,37,45,94,51,95,46,42,44,70,52,75,47,72,45,71,44,55,26,67,45,69,49,98,87,68,53,67,41,42,44,57,25,58,74,43,39,40,73,63,60,85

Secondary structure (DSSP, 8-state):
-HHHHHH---TT----S-TTT-SEE--SS----HHHHHHH-TT-EESS-TTTHHHHSHHHHHHHHHHHBBTBPPTTS---EETTT-HHHHHHHHHHHHHHH-STT------TT---------EEEEESS--TTTT-EEE--HHHHHHGGGTS-EEEE---TT---------SS-----------SS-TT-HHHH-GGGGGSTT--------GGGT--PPPHHHHHHHHHHHHHHHHSS-TTSS----TTB---EEEEEEEEEEE-TTS-EEEEEEEEEEEE---

pLDDT: mean 77.63, std 19.58, range [30.72, 96.62]

Foldseek 3Di:
DVVCVVPVPDPVDDDDPDPVPALEDQFLDDDDCVVCCCVPPLRRFYQDFALCLCAFFQQSLQCLCCVLVVNDHDPQAFDKDFCVPCVVVVVVVLVVLDVQLDDPPPDPPPDVPCPDDSQPSWKWKDARNDDLCPPIAIGNDSVVNNCSVVPGGIMIGHPQPAQDPDDDDDDPDDDPDDPPQGADPPPRVPCVNRDPSVCPDPPHPDDDDPVPPPDADAPDPVVVVVSVVSSQCSQDVDDPPRHGDDSPSYHWDKDWDWIWHWDADPVRDIHTRIHTRGIHTPRD